Protein AF-A0A7X4JJR4-F1 (afdb_monomer)

Nearest PDB structures (foldseek):
  2muy-assembly1_A  TM=7.893E-01  e=5.930E-05  Escherichia coli
  7vhp-assembly1_t  TM=8.996E-01  e=2.004E-04  Escherichia coli
  8xkv-assembly1_B  TM=4.574E-01  e=5.504E-07  Arabidopsis thaliana
  7wi3-assembly1_U  TM=8.524E-01  e=1.206E-03  Escherichia coli K-12
  8xks-assembly1_B  TM=3.543E-01  e=1.273E-05  Chlamydomonas reinhardtii

pLDDT: mean 81.36, std 14.56, range [39.12, 98.06]

Secondary structure (DSSP, 8-state):
----------PPP----------HHHHHHHHHTT--SEEEEETTTTEEEEE-TTS-EEEEE--S--HHHHHHHHHTT--EEE---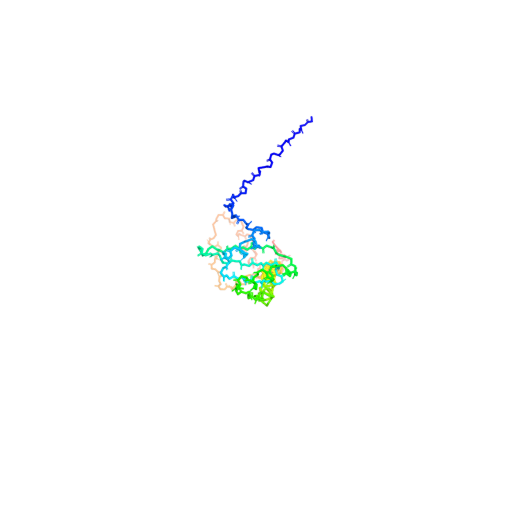HHHHHHHHHHHHHHHHHHHHHHHHHHHHHHHHHHHHHHHTT--------GGG----GGG--S-HHHHHHHHHHHHHHH-HHHHHHTT------

Solvent-accessible surface area (backbone atoms only — not comparable to full-atom values): 10952 Å² total; per-residue (Å²): 138,87,84,84,83,81,81,78,81,78,76,81,76,80,78,69,78,82,69,83,67,52,46,56,68,54,47,49,50,35,29,64,72,58,46,39,65,36,35,39,36,22,74,88,77,24,32,34,41,35,32,33,84,89,71,49,75,45,69,25,68,49,64,86,73,50,69,65,54,53,50,37,27,59,76,53,68,33,56,75,43,81,49,86,59,61,66,62,48,52,53,49,50,52,50,54,51,50,49,52,53,51,51,51,52,51,51,50,51,52,50,49,57,54,47,51,60,53,49,57,51,62,70,46,72,79,62,80,73,78,82,81,71,59,80,91,74,69,89,82,57,82,83,78,59,81,97,58,65,69,66,46,54,57,51,46,51,54,52,50,36,74,75,43,50,69,71,42,46,75,77,69,55,75,83,83,90,122

Foldseek 3Di:
DDDDDDDDDDDPDPPDPPPVQQEPVSLLVCLLVLQFQAWEQELVQQWIWTQGPVRDTHIYRHDSDDPSSVVSNVVSVHDYHYDHCPVVVVVVVVVVVVVVVVVVVVVVVVVVVVVVVVVVVVVCPPDDPPPPDDPVNDDDDLVNDDDCVPVSVVVVVLVVCVVPVVVQVVVVHDHDPD

Radius of gyration: 44.93 Å; Cα contacts (8 Å, |Δi|>4): 129; chains: 1; bounding box: 76×49×111 Å

Mean predicted aligned error: 17.38 Å

Structure (mmCIF, N/CA/C/O backbone):
data_AF-A0A7X4JJR4-F1
#
_entry.id   AF-A0A7X4JJR4-F1
#
loop_
_atom_site.group_PDB
_atom_site.id
_atom_site.type_symbol
_atom_site.label_atom_id
_atom_site.label_alt_id
_atom_site.label_comp_id
_atom_site.label_asym_id
_atom_site.label_entity_id
_atom_site.label_seq_id
_atom_site.pdbx_PDB_ins_code
_atom_site.Cartn_x
_atom_site.Cartn_y
_atom_site.Cartn_z
_atom_site.occupancy
_atom_site.B_iso_or_equiv
_atom_site.auth_seq_id
_atom_site.auth_comp_id
_atom_site.auth_asym_id
_atom_site.auth_atom_id
_atom_site.pdbx_PDB_model_num
ATOM 1 N N . MET A 1 1 ? 25.127 38.888 8.129 1.00 44.97 1 MET A N 1
ATOM 2 C CA . MET A 1 1 ? 24.621 37.563 8.546 1.00 44.97 1 MET A CA 1
ATOM 3 C C . MET A 1 1 ? 23.107 37.653 8.616 1.00 44.97 1 MET A C 1
ATOM 5 O O . MET A 1 1 ? 22.591 38.352 9.474 1.00 44.97 1 MET A O 1
ATOM 9 N N . ALA A 1 2 ? 22.421 37.074 7.630 1.00 39.53 2 ALA A N 1
ATOM 10 C CA . ALA A 1 2 ? 20.967 37.107 7.496 1.00 39.53 2 ALA A CA 1
ATOM 11 C C . ALA A 1 2 ? 20.358 35.908 8.236 1.00 39.53 2 ALA A C 1
ATOM 13 O O . ALA A 1 2 ? 20.768 34.778 7.987 1.00 39.53 2 ALA A O 1
ATOM 14 N N . ASN A 1 3 ? 19.402 36.157 9.130 1.00 43.12 3 ASN A N 1
ATOM 15 C CA . ASN A 1 3 ? 18.639 35.121 9.820 1.00 43.12 3 ASN A CA 1
ATOM 16 C C . ASN A 1 3 ? 17.216 35.128 9.241 1.00 43.12 3 ASN A C 1
ATOM 18 O O . ASN A 1 3 ? 16.486 36.098 9.438 1.00 43.12 3 ASN A O 1
ATOM 22 N N . GLN A 1 4 ? 16.863 34.109 8.453 1.00 51.22 4 GL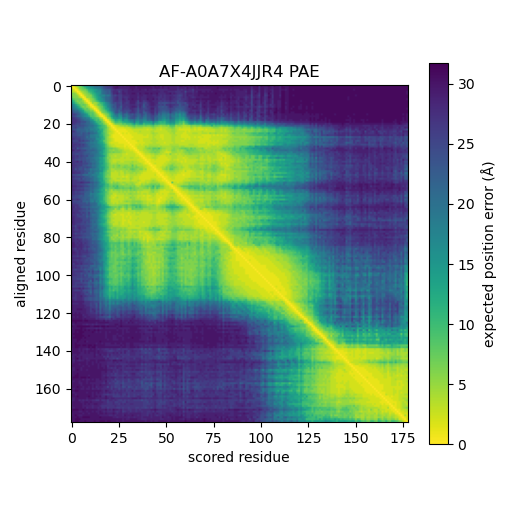N A N 1
ATOM 23 C CA . GLN A 1 4 ? 15.534 33.972 7.855 1.00 51.22 4 GLN A CA 1
ATOM 24 C C . GLN A 1 4 ? 14.645 33.113 8.753 1.00 51.22 4 GLN A C 1
ATOM 26 O O . GLN A 1 4 ? 14.875 31.921 8.948 1.00 51.22 4 GLN A O 1
ATOM 31 N N . SER A 1 5 ? 13.617 33.757 9.289 1.00 47.03 5 SER A N 1
ATOM 32 C CA . SER A 1 5 ? 12.540 33.184 10.082 1.00 47.03 5 SER A CA 1
ATOM 33 C C . SER A 1 5 ? 11.608 32.368 9.180 1.00 47.03 5 SER A C 1
ATOM 35 O O . SER A 1 5 ? 10.803 32.933 8.442 1.00 47.03 5 SER A O 1
ATOM 37 N N . HIS A 1 6 ? 11.678 31.038 9.240 1.00 54.88 6 HIS A N 1
ATOM 38 C CA . HIS A 1 6 ? 10.640 30.188 8.660 1.00 54.88 6 HIS A CA 1
ATOM 39 C C . HIS A 1 6 ? 9.465 30.078 9.638 1.00 54.88 6 HIS A C 1
ATOM 41 O O . HIS A 1 6 ? 9.518 29.364 10.636 1.00 54.88 6 HIS A O 1
ATOM 47 N N . ILE A 1 7 ? 8.399 30.817 9.334 1.00 50.28 7 ILE A N 1
ATOM 48 C CA . ILE A 1 7 ? 7.076 30.685 9.944 1.00 50.28 7 ILE A CA 1
ATOM 49 C C . ILE A 1 7 ? 6.467 29.378 9.425 1.00 50.28 7 ILE A C 1
ATOM 51 O O . ILE A 1 7 ? 6.002 29.305 8.289 1.00 50.28 7 ILE A O 1
ATOM 55 N N . ALA A 1 8 ? 6.488 28.327 10.243 1.00 46.59 8 ALA A N 1
ATOM 56 C CA . ALA A 1 8 ? 5.667 27.149 10.005 1.00 46.59 8 ALA A CA 1
ATOM 57 C C . ALA A 1 8 ? 4.219 27.495 10.386 1.00 46.59 8 ALA A C 1
ATOM 59 O O . ALA A 1 8 ? 3.897 27.662 11.562 1.00 46.59 8 ALA A O 1
ATOM 60 N N . MET A 1 9 ? 3.356 27.643 9.377 1.00 44.09 9 MET A N 1
ATOM 61 C CA . MET A 1 9 ? 1.909 27.729 9.560 1.00 44.09 9 MET A CA 1
ATOM 62 C C . MET A 1 9 ? 1.419 26.452 10.249 1.00 44.09 9 MET A C 1
ATOM 64 O O . MET A 1 9 ? 1.381 25.382 9.643 1.00 44.09 9 MET A O 1
ATOM 68 N N . PHE A 1 10 ? 1.027 26.566 11.515 1.00 50.31 10 PHE A N 1
ATOM 69 C CA . PHE A 1 10 ? 0.185 25.573 12.168 1.00 50.31 10 PHE A CA 1
ATOM 70 C C . PHE A 1 10 ? -1.209 25.660 11.544 1.00 50.31 10 PHE A C 1
ATOM 72 O O . PHE A 1 10 ? -1.912 26.658 11.703 1.00 50.31 10 PHE A O 1
ATOM 79 N N . ALA A 1 11 ? -1.603 24.626 10.803 1.00 52.50 11 ALA A N 1
ATOM 80 C CA . ALA A 1 11 ? -2.988 24.451 10.393 1.00 52.50 11 ALA A CA 1
ATOM 81 C C . ALA A 1 11 ? -3.864 24.323 11.657 1.00 52.50 11 ALA A C 1
ATOM 83 O O . ALA A 1 11 ? -3.505 23.550 12.552 1.00 52.50 11 ALA A O 1
ATOM 84 N N . PRO A 1 12 ? -4.994 25.043 11.767 1.00 50.56 12 PRO A N 1
ATOM 85 C CA . PRO A 1 12 ? -5.900 24.856 12.887 1.00 50.56 12 PRO A CA 1
ATOM 86 C C . PRO A 1 12 ? -6.484 23.445 12.795 1.00 50.56 12 PRO A C 1
ATOM 88 O O . PRO A 1 12 ? -7.166 23.097 11.829 1.00 50.56 12 PRO A O 1
ATOM 91 N N . ALA A 1 13 ? -6.182 22.617 13.795 1.00 47.47 13 ALA A N 1
ATOM 92 C CA . ALA A 1 13 ? -6.872 21.357 13.996 1.00 47.47 13 ALA A CA 1
ATOM 93 C C . ALA A 1 13 ? -8.371 21.662 14.086 1.00 47.47 13 ALA A C 1
ATOM 95 O O . ALA A 1 13 ? -8.799 22.434 14.944 1.00 47.47 13 ALA A O 1
ATOM 96 N N . LEU A 1 14 ? -9.144 21.090 13.161 1.00 42.22 14 LEU A N 1
ATOM 97 C CA . LEU A 1 14 ? -10.600 21.130 13.169 1.00 42.22 14 LEU A CA 1
ATOM 98 C C . LEU A 1 14 ? -11.081 20.783 14.579 1.00 42.22 14 LEU A C 1
ATOM 100 O O . LEU A 1 14 ? -10.877 19.663 15.051 1.00 42.22 14 LEU A O 1
ATOM 104 N N . SER A 1 15 ? -11.672 21.765 15.252 1.00 41.75 15 SER A N 1
ATOM 105 C CA . SER A 1 15 ? -12.280 21.613 16.564 1.00 41.75 15 SER A CA 1
ATOM 106 C C . SER A 1 15 ? -13.390 20.573 16.450 1.00 41.75 15 SER A C 1
ATOM 108 O O . SER A 1 15 ? -14.486 20.861 15.972 1.00 41.75 15 SER A O 1
ATOM 110 N N . GLN A 1 16 ? -13.090 19.334 16.839 1.00 45.94 16 GLN A N 1
ATOM 111 C CA . GLN A 1 16 ? -14.127 18.345 17.086 1.00 45.94 16 GLN A CA 1
ATOM 112 C C . GLN A 1 16 ? -15.018 18.923 18.193 1.00 45.94 16 GLN A C 1
ATOM 114 O O . GLN A 1 16 ? -14.475 19.404 19.192 1.00 45.94 16 GLN A O 1
ATOM 119 N N . PRO A 1 17 ? -16.354 18.934 18.033 1.00 39.12 17 PRO A N 1
ATOM 120 C CA . PRO A 1 17 ? -17.231 19.363 19.110 1.00 39.12 17 PRO A CA 1
ATOM 121 C C . PRO A 1 17 ? -16.887 18.516 20.329 1.00 39.12 17 PRO A C 1
ATOM 123 O O . PRO A 1 17 ? -16.781 17.292 20.209 1.00 39.12 17 PRO A O 1
ATOM 126 N N . ALA A 1 18 ? -16.648 19.174 21.463 1.00 43.53 18 ALA A N 1
ATOM 127 C CA . ALA A 1 18 ? -16.382 18.521 22.730 1.00 43.53 18 ALA A CA 1
ATOM 128 C C . ALA A 1 18 ? -17.546 17.568 23.025 1.00 43.53 18 ALA A C 1
ATOM 130 O O . ALA A 1 18 ? -18.596 17.969 23.518 1.00 43.53 18 ALA A O 1
ATOM 131 N N . ARG A 1 19 ? -17.384 16.293 22.654 1.00 46.94 19 ARG A N 1
ATOM 132 C CA . ARG A 1 19 ? -18.170 15.215 23.232 1.00 46.94 19 ARG A CA 1
ATOM 133 C C . ARG A 1 19 ? -17.810 15.276 24.698 1.00 46.94 19 ARG A C 1
ATOM 135 O O . ARG A 1 19 ? -16.642 15.106 25.028 1.00 46.94 19 ARG A O 1
ATOM 142 N N . GLU A 1 20 ? -18.776 15.601 25.535 1.00 55.75 20 GLU A N 1
ATOM 143 C CA . GLU A 1 20 ? -18.632 15.545 26.979 1.00 55.75 20 GLU A CA 1
ATOM 144 C C . GLU A 1 20 ? -18.302 14.087 27.326 1.00 55.75 20 GLU A C 1
ATOM 146 O O . GLU A 1 20 ? -19.163 13.209 27.371 1.00 55.75 20 GLU A O 1
ATOM 151 N N . THR A 1 21 ? -17.006 13.777 27.369 1.00 64.12 21 THR A N 1
ATOM 152 C CA . THR A 1 21 ? -16.507 12.434 27.624 1.00 64.12 21 THR A CA 1
ATOM 153 C C . THR A 1 21 ? -16.756 12.178 29.093 1.00 64.12 21 THR A C 1
ATOM 155 O O . THR A 1 21 ? -16.024 12.690 29.941 1.00 64.12 21 THR A O 1
ATOM 158 N N . LEU A 1 22 ? -17.825 11.439 29.387 1.00 78.44 22 LEU A N 1
ATOM 159 C CA . LEU A 1 22 ? -18.123 10.959 30.728 1.00 78.44 22 LEU A CA 1
ATOM 160 C C . LEU A 1 22 ? -16.851 10.299 31.283 1.00 78.44 22 LEU A C 1
ATOM 162 O O . LEU A 1 22 ? -16.280 9.412 30.648 1.00 78.44 22 LEU A O 1
ATOM 166 N N . ASN A 1 23 ? -16.354 10.791 32.414 1.00 87.25 23 ASN A N 1
ATOM 167 C CA . ASN A 1 23 ? -15.176 10.220 33.060 1.00 87.25 23 ASN A CA 1
ATOM 168 C C . ASN A 1 23 ? -15.574 8.975 33.875 1.00 87.25 23 ASN A C 1
ATOM 170 O O . ASN A 1 23 ? -16.759 8.693 34.058 1.00 87.25 23 ASN A O 1
ATOM 174 N N . TYR A 1 24 ? -14.589 8.221 34.370 1.00 87.44 24 TYR A N 1
ATOM 175 C CA . TYR A 1 24 ? -14.848 7.007 35.155 1.00 87.44 24 TYR A CA 1
ATOM 176 C C . TYR A 1 24 ? -15.767 7.271 36.359 1.00 87.44 24 TYR A C 1
ATOM 178 O O . TYR A 1 24 ? -16.725 6.537 36.583 1.00 87.44 24 TYR A O 1
ATOM 186 N N . SER A 1 25 ? -15.521 8.351 37.102 1.00 87.69 25 SER A N 1
ATOM 187 C CA . SER A 1 25 ? -16.338 8.716 38.264 1.00 87.69 25 SER A CA 1
ATOM 188 C C . SER A 1 25 ? -17.786 9.031 37.879 1.00 87.69 25 SER A C 1
ATOM 190 O O . SER A 1 25 ? -18.709 8.557 38.533 1.00 87.69 25 SER A O 1
ATOM 192 N N . GLY A 1 26 ? -17.986 9.767 36.785 1.00 88.06 26 GLY A N 1
ATOM 193 C CA . GLY A 1 26 ? -19.300 10.106 36.246 1.00 88.06 26 GLY A CA 1
ATOM 194 C C . GLY A 1 26 ? -20.037 8.892 35.688 1.00 88.06 26 GLY A C 1
ATOM 195 O O . GLY A 1 26 ? -21.256 8.836 35.774 1.00 88.06 26 GLY A O 1
ATOM 196 N N . LEU A 1 27 ? -19.320 7.884 35.182 1.00 88.62 27 LEU A N 1
ATOM 197 C CA . LEU A 1 27 ? -19.915 6.597 34.819 1.00 88.62 27 LEU A CA 1
ATOM 198 C C . LEU A 1 27 ? -20.467 5.875 36.048 1.00 88.62 27 LEU A C 1
ATOM 200 O O . LEU A 1 27 ? -21.613 5.437 36.027 1.00 88.62 27 LEU A O 1
ATOM 204 N N . VAL A 1 28 ? -19.661 5.747 37.104 1.00 89.62 28 VAL A N 1
ATOM 205 C CA . VAL A 1 28 ? -20.085 5.077 38.342 1.00 89.62 28 VAL A CA 1
ATOM 206 C C . VAL A 1 28 ? -21.288 5.796 38.950 1.00 89.62 28 VAL A C 1
ATOM 208 O O . VAL A 1 28 ? -22.248 5.151 39.361 1.00 89.62 28 VAL A O 1
ATOM 211 N N . GLU A 1 29 ? -21.273 7.128 38.949 1.00 89.25 29 GLU A N 1
ATOM 212 C CA . GLU A 1 29 ? -22.385 7.936 39.444 1.00 89.25 29 GLU A CA 1
ATOM 213 C C . GLU A 1 29 ? -23.651 7.792 38.589 1.00 89.25 29 GLU A C 1
ATOM 215 O O . GLU A 1 29 ? -24.731 7.596 39.141 1.00 89.25 29 GLU A O 1
ATOM 220 N N . ALA A 1 30 ? -23.526 7.789 37.259 1.00 87.69 30 ALA A N 1
ATOM 221 C CA . ALA A 1 30 ? -24.654 7.559 36.358 1.00 87.69 30 ALA A CA 1
ATOM 222 C C . ALA A 1 30 ? -25.281 6.167 36.555 1.00 87.69 30 ALA A C 1
ATOM 224 O O . ALA A 1 30 ? -26.503 6.027 36.533 1.00 87.69 30 ALA A O 1
ATOM 225 N N . VAL A 1 31 ? -24.464 5.135 36.792 1.00 89.94 31 VAL A N 1
ATOM 226 C CA . VAL A 1 31 ? -24.957 3.785 37.112 1.00 89.94 31 VAL A CA 1
ATOM 227 C C . VAL A 1 31 ? -25.674 3.777 38.460 1.00 89.94 31 VAL A C 1
ATOM 229 O O . VAL A 1 31 ? -26.793 3.278 38.546 1.00 89.94 31 VAL A O 1
ATOM 232 N N . ARG A 1 32 ? -25.076 4.386 39.490 1.00 89.12 32 ARG A N 1
ATOM 233 C CA . ARG A 1 32 ? -25.659 4.478 40.837 1.00 89.12 32 ARG A CA 1
ATOM 234 C C . ARG A 1 32 ? -27.006 5.205 40.842 1.00 89.12 32 ARG A C 1
ATOM 236 O O . ARG A 1 32 ? -27.910 4.820 41.576 1.00 89.12 32 ARG A O 1
ATOM 243 N N . ASN A 1 33 ? -27.145 6.239 40.016 1.00 88.06 33 ASN A N 1
ATOM 244 C CA . ASN A 1 33 ? -28.375 7.020 39.892 1.00 88.06 33 ASN A CA 1
ATOM 245 C C . ASN A 1 33 ? -29.434 6.348 38.991 1.00 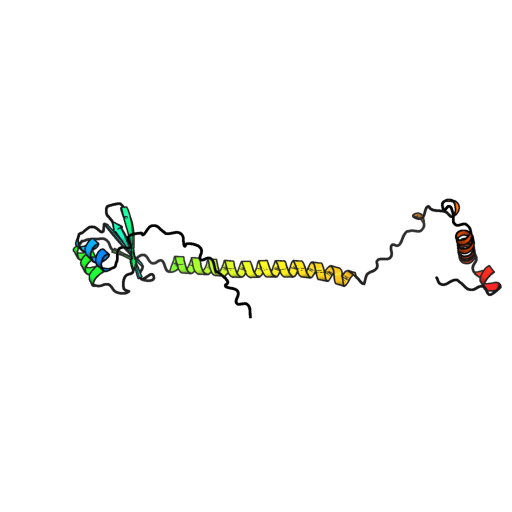88.06 33 ASN A C 1
ATOM 247 O O . ASN A 1 33 ? -30.528 6.886 38.839 1.00 88.06 33 ASN A O 1
ATOM 251 N N . GLY A 1 34 ? -29.137 5.186 38.393 1.00 85.12 34 GLY A N 1
ATOM 252 C CA . GLY A 1 34 ? -30.055 4.477 37.493 1.00 85.12 34 GLY A CA 1
ATOM 253 C C . GLY A 1 34 ? -30.192 5.116 36.106 1.00 85.12 34 GLY A C 1
ATOM 254 O O . GLY A 1 34 ? -31.136 4.827 35.376 1.00 85.12 34 GLY A O 1
ATOM 255 N N . GLU A 1 35 ? -29.253 5.979 35.721 1.00 86.00 35 GLU A N 1
ATOM 256 C CA . GLU A 1 35 ? -29.229 6.659 34.421 1.00 86.00 35 GLU A CA 1
ATOM 257 C C . GLU A 1 35 ? -28.557 5.807 33.328 1.00 86.00 35 GLU A C 1
ATOM 259 O O . GLU A 1 35 ? -28.486 6.206 32.170 1.00 86.00 35 GLU A O 1
ATOM 264 N N . ALA A 1 36 ? -28.060 4.613 33.652 1.00 85.50 36 ALA A N 1
ATOM 265 C CA . ALA A 1 36 ? -27.490 3.685 32.679 1.00 85.50 36 ALA A CA 1
ATOM 266 C C . ALA A 1 36 ? -28.502 2.584 32.325 1.00 85.50 36 ALA A C 1
ATOM 268 O O . ALA A 1 36 ? -28.913 1.824 33.194 1.00 85.50 36 ALA A O 1
ATOM 269 N N . GLN A 1 37 ? -28.876 2.461 31.046 1.00 86.38 37 GLN A N 1
ATOM 270 C CA . GLN A 1 37 ? -29.759 1.377 30.586 1.00 86.38 37 GLN A CA 1
ATOM 271 C C . GLN A 1 37 ? -28.991 0.104 30.225 1.00 86.38 37 GLN A C 1
ATOM 273 O O . GLN A 1 37 ? -29.474 -1.003 30.440 1.00 86.38 37 GLN A O 1
ATOM 278 N N . GLU A 1 38 ? -27.801 0.260 29.649 1.00 86.38 38 GLU A N 1
ATOM 279 C CA . GLU A 1 38 ? -26.990 -0.855 29.169 1.00 86.38 38 GLU A CA 1
ATOM 280 C C . GLU A 1 38 ? -25.507 -0.510 29.285 1.00 86.38 38 GLU A C 1
ATOM 282 O O . GLU A 1 38 ? -25.081 0.594 28.920 1.00 86.38 38 GLU A O 1
ATOM 287 N N . LEU A 1 39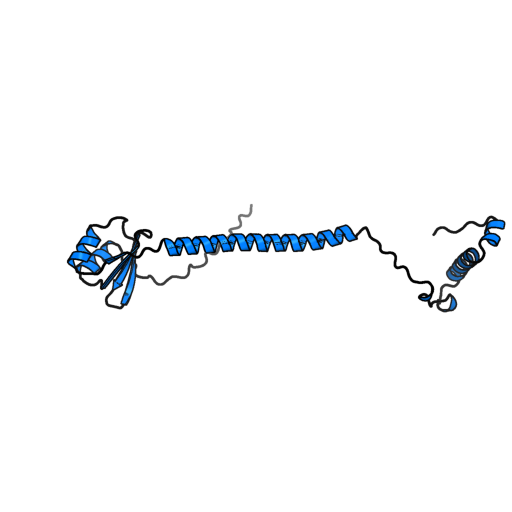 ? -24.727 -1.475 29.772 1.00 88.06 39 LEU A N 1
ATOM 288 C CA . LEU A 1 39 ? -23.278 -1.393 29.890 1.00 88.06 39 LEU A CA 1
ATOM 289 C C . LEU A 1 39 ? -22.656 -2.481 29.012 1.00 88.06 39 LEU A C 1
ATOM 291 O O . LEU A 1 39 ? -22.768 -3.672 29.301 1.00 88.06 39 LEU A O 1
ATOM 295 N N . LEU A 1 40 ? -21.971 -2.074 27.945 1.00 89.12 40 LEU A N 1
ATOM 296 C CA . LEU A 1 40 ? -21.171 -2.980 27.123 1.00 89.12 40 LEU A CA 1
ATOM 297 C C . LEU A 1 40 ? -19.710 -2.836 27.522 1.00 89.12 40 LEU A C 1
ATOM 299 O O . LEU A 1 40 ? -19.086 -1.809 27.242 1.00 89.12 40 LEU A O 1
ATOM 303 N N . TRP A 1 41 ? -19.170 -3.854 28.178 1.00 87.56 41 TRP A N 1
ATOM 304 C CA . TRP A 1 41 ? -17.783 -3.864 28.615 1.00 87.56 41 TRP A CA 1
ATOM 305 C C . TRP A 1 41 ? -16.908 -4.615 27.614 1.00 87.56 41 TRP A C 1
ATOM 307 O O . TRP A 1 41 ? -17.148 -5.784 27.320 1.00 87.56 41 TRP A O 1
ATOM 317 N N . ASP A 1 42 ? -15.885 -3.935 27.104 1.00 87.44 42 ASP A N 1
ATOM 318 C CA . ASP A 1 42 ? -14.824 -4.533 26.300 1.00 87.44 42 ASP A CA 1
ATOM 319 C C . ASP A 1 42 ? -13.553 -4.650 27.169 1.00 87.44 42 ASP A C 1
ATOM 321 O O . ASP A 1 42 ? -12.893 -3.630 27.431 1.00 87.44 42 ASP A O 1
ATOM 325 N N . PRO A 1 43 ? -13.221 -5.859 27.667 1.00 83.31 43 PRO A N 1
ATOM 326 C CA . PRO A 1 43 ? -12.096 -6.069 28.580 1.00 83.31 43 PRO A CA 1
ATOM 327 C C . PRO A 1 43 ? -10.738 -5.812 27.914 1.00 83.31 43 PRO A C 1
ATOM 329 O O . PRO A 1 43 ? -9.802 -5.351 28.569 1.00 83.31 43 PRO A O 1
ATOM 332 N N . ASP A 1 44 ? -10.637 -6.024 26.604 1.00 83.12 44 ASP A N 1
ATOM 333 C CA . ASP A 1 44 ? -9.403 -5.826 25.845 1.00 83.12 44 ASP A CA 1
ATOM 334 C C . ASP A 1 44 ? -9.138 -4.348 25.551 1.00 83.12 44 ASP A C 1
ATOM 336 O O . ASP A 1 44 ? -7.995 -3.890 25.577 1.00 83.12 44 ASP A O 1
ATOM 340 N N . LEU A 1 45 ? -10.187 -3.590 25.209 1.00 82.19 45 LEU A N 1
ATOM 341 C CA . LEU A 1 45 ? -10.080 -2.146 24.988 1.00 82.19 45 LEU A CA 1
ATOM 342 C C . LEU A 1 45 ? -10.053 -1.357 26.291 1.00 82.19 45 LEU A C 1
ATOM 344 O O . LEU A 1 45 ? -9.733 -0.170 26.241 1.00 82.19 45 LEU A O 1
ATOM 348 N N . ARG A 1 46 ? -10.392 -1.992 27.422 1.00 87.31 46 ARG A N 1
ATOM 349 C CA . ARG A 1 46 ? -10.598 -1.330 28.716 1.00 87.31 46 ARG A CA 1
ATOM 350 C C . ARG A 1 46 ? -11.601 -0.186 28.599 1.00 87.31 46 ARG A C 1
ATOM 352 O O . ARG A 1 46 ? -11.402 0.905 29.126 1.00 87.31 46 ARG A O 1
ATOM 359 N N . LYS A 1 47 ? -12.676 -0.437 27.851 1.00 88.75 47 LYS A N 1
ATOM 360 C CA . LYS A 1 47 ? -13.712 0.552 27.557 1.00 88.75 47 LYS A CA 1
ATOM 361 C C . LYS A 1 47 ? -15.073 0.006 27.924 1.00 88.75 47 LYS A C 1
ATOM 363 O O . LYS A 1 47 ? -15.392 -1.140 27.623 1.00 88.75 47 LYS A O 1
ATOM 368 N N . VAL A 1 48 ? -15.887 0.858 28.528 1.00 88.44 48 VAL A N 1
ATOM 369 C CA . VAL A 1 48 ? -17.307 0.597 28.738 1.00 88.44 48 VAL A CA 1
ATOM 370 C C . VAL A 1 48 ? -18.091 1.563 27.872 1.00 88.44 48 VAL A C 1
ATOM 372 O O . VAL A 1 48 ? -17.914 2.780 27.947 1.00 88.44 48 VAL A O 1
ATOM 375 N N . ARG A 1 49 ? -18.945 1.016 27.010 1.00 89.12 49 ARG A N 1
ATOM 376 C CA . ARG A 1 49 ? -19.932 1.794 26.271 1.00 89.12 49 ARG A CA 1
ATOM 377 C C . ARG A 1 49 ? -21.217 1.787 27.086 1.00 89.12 49 ARG A C 1
ATOM 379 O O . ARG A 1 49 ? -21.804 0.728 27.286 1.00 89.12 49 ARG A O 1
ATOM 386 N N . VAL A 1 50 ? -21.626 2.964 27.541 1.00 88.50 50 VAL A N 1
ATOM 387 C CA . VAL A 1 50 ? -22.875 3.170 28.274 1.00 88.50 50 VAL A CA 1
ATOM 388 C C . VAL A 1 50 ? -23.917 3.785 27.349 1.00 88.50 50 VAL A C 1
ATOM 390 O O . VAL A 1 50 ? -23.620 4.729 26.607 1.00 88.50 50 VAL A O 1
ATOM 393 N N . THR A 1 51 ? -25.129 3.241 27.389 1.00 87.75 51 THR A N 1
ATOM 394 C CA . THR A 1 51 ? -26.308 3.837 26.754 1.00 87.75 51 THR A CA 1
ATOM 395 C C . THR A 1 51 ? -27.127 4.549 27.831 1.00 87.75 51 THR A C 1
ATOM 397 O O . THR A 1 51 ? -27.638 3.907 28.749 1.00 87.75 51 THR A O 1
ATOM 400 N N . LEU A 1 52 ? -27.206 5.878 27.731 1.00 84.69 52 LEU A N 1
ATOM 401 C CA . LEU A 1 52 ? -28.009 6.737 28.606 1.00 84.69 52 LEU A CA 1
ATOM 402 C C . LEU A 1 52 ? -29.490 6.716 28.179 1.00 84.69 52 LEU A C 1
ATOM 404 O O . LEU A 1 52 ? -29.787 6.317 27.047 1.00 84.69 52 LEU A O 1
ATOM 408 N N . PRO A 1 53 ? -30.430 7.199 29.016 1.00 80.00 53 PRO A N 1
ATOM 409 C CA . PRO A 1 53 ? -31.863 7.090 28.758 1.00 80.00 53 PRO A CA 1
ATOM 410 C C . PRO A 1 53 ? -32.296 7.940 27.559 1.00 80.00 53 PRO A C 1
ATOM 412 O O . PRO A 1 53 ? -33.233 7.589 26.849 1.00 80.00 53 PRO A O 1
ATOM 415 N N . ASP A 1 54 ? -31.534 8.997 27.270 1.00 79.75 54 ASP A N 1
ATOM 416 C CA . ASP A 1 54 ? -31.704 9.878 26.110 1.00 79.75 54 ASP A CA 1
ATOM 417 C C . ASP A 1 54 ? -31.252 9.233 24.781 1.00 79.75 54 ASP A C 1
ATOM 419 O O . ASP A 1 54 ? -31.184 9.902 23.750 1.00 79.75 54 ASP A O 1
ATOM 423 N N . GLY A 1 55 ? -30.824 7.965 24.794 1.00 78.00 55 GLY A N 1
ATOM 424 C CA . GLY A 1 55 ? -30.244 7.268 23.640 1.00 78.00 55 GLY A CA 1
ATOM 425 C C . GLY A 1 55 ? -28.803 7.680 23.311 1.00 78.00 55 GLY A C 1
ATOM 426 O O . GLY A 1 55 ? -28.202 7.164 22.362 1.00 78.00 55 GLY A O 1
ATOM 427 N N . ARG A 1 56 ? -28.213 8.593 24.094 1.00 83.19 56 ARG A N 1
ATOM 428 C CA . ARG A 1 56 ? -26.807 8.998 23.967 1.00 83.19 56 ARG A CA 1
ATOM 429 C C . ARG A 1 56 ? -25.896 7.834 24.357 1.00 83.19 56 ARG A C 1
ATOM 431 O O . ARG A 1 56 ? -26.085 7.203 25.393 1.00 83.19 56 ARG A O 1
ATOM 438 N N . ARG A 1 57 ? -24.888 7.564 23.524 1.00 86.44 57 ARG A N 1
ATOM 439 C CA . ARG A 1 57 ? -23.858 6.552 23.787 1.00 86.44 57 ARG A CA 1
ATOM 440 C C . ARG A 1 57 ? -22.553 7.238 24.144 1.00 86.44 57 ARG A C 1
ATOM 442 O O . ARG A 1 57 ? -22.004 7.969 23.318 1.00 86.44 57 ARG A O 1
ATOM 449 N N . SER A 1 58 ? -22.043 6.941 25.329 1.00 84.81 58 SER A N 1
ATOM 450 C CA . SER A 1 58 ? -20.749 7.431 25.797 1.00 84.81 58 SER A CA 1
ATOM 451 C C . SER A 1 58 ? -19.796 6.260 25.968 1.00 84.81 58 SER A C 1
ATOM 453 O O . SER A 1 58 ? -20.195 5.167 26.364 1.00 84.81 58 SER A O 1
ATOM 455 N N . VAL A 1 59 ? -18.533 6.470 25.611 1.00 88.25 59 VAL A N 1
ATOM 456 C CA . VAL A 1 59 ? -17.475 5.475 25.783 1.00 88.25 59 VAL A CA 1
ATOM 457 C C . VAL A 1 59 ? -16.537 6.003 26.848 1.00 88.25 59 VAL A C 1
ATOM 459 O O . VAL A 1 59 ? -16.007 7.101 26.694 1.00 88.25 59 VAL A O 1
ATOM 462 N N . VAL A 1 60 ? -16.361 5.224 27.907 1.00 88.75 60 VAL A N 1
ATOM 463 C CA . VAL A 1 60 ? -15.569 5.596 29.075 1.00 88.75 60 VAL A CA 1
ATOM 464 C C . VAL A 1 60 ? -14.427 4.608 29.223 1.00 88.75 60 VAL A C 1
ATOM 466 O O . VAL A 1 60 ? -14.636 3.395 29.139 1.00 88.75 60 VAL A O 1
ATOM 469 N N . ASP A 1 61 ? -13.224 5.132 29.422 1.00 88.38 61 ASP A N 1
ATOM 470 C CA . ASP A 1 61 ? -12.055 4.323 29.746 1.00 88.38 61 ASP A CA 1
ATOM 471 C C . ASP A 1 61 ? -12.174 3.834 31.195 1.00 88.38 61 ASP A C 1
ATOM 473 O O . ASP A 1 61 ? -12.431 4.614 32.116 1.00 88.38 61 ASP A O 1
ATOM 477 N N . VAL A 1 62 ? -12.013 2.531 31.397 1.00 88.25 62 VAL A N 1
ATOM 478 C CA . VAL A 1 62 ? -12.155 1.871 32.699 1.00 88.25 62 VAL A CA 1
ATOM 479 C C . VAL A 1 62 ? -10.899 1.071 33.035 1.00 88.25 62 VAL A C 1
ATOM 481 O O . VAL A 1 62 ? -10.062 0.806 32.174 1.00 88.25 62 VAL A O 1
ATOM 484 N N . PHE A 1 63 ? -10.740 0.657 34.290 1.00 84.62 63 PHE A N 1
ATOM 485 C CA . PHE A 1 63 ? -9.635 -0.230 34.661 1.00 84.62 63 PHE A CA 1
ATOM 486 C C . PHE A 1 63 ? -9.865 -1.664 34.151 1.00 84.62 63 PHE A C 1
ATOM 488 O O . PHE A 1 63 ? -10.970 -2.012 33.740 1.00 84.62 63 PHE A O 1
ATOM 495 N N . SER A 1 64 ? -8.831 -2.510 34.159 1.00 77.69 64 SER A N 1
ATOM 496 C CA . SER A 1 64 ? -8.977 -3.926 33.770 1.00 77.69 64 SER A CA 1
ATOM 497 C C . SER A 1 64 ? -9.920 -4.687 34.707 1.00 77.69 64 SER A C 1
ATOM 499 O O . SER A 1 64 ? -10.659 -5.557 34.269 1.00 77.69 64 SER A O 1
ATOM 501 N N . GLU A 1 65 ? -9.907 -4.341 35.992 1.00 79.69 65 GLU A N 1
ATOM 502 C CA . GLU A 1 65 ? -10.774 -4.907 37.021 1.00 79.69 65 GLU A CA 1
ATOM 503 C C . GLU A 1 65 ? -11.523 -3.752 37.685 1.00 79.69 65 GLU A C 1
ATOM 505 O O . GLU A 1 65 ? -10.898 -2.839 38.224 1.00 79.69 65 GLU A O 1
ATOM 510 N N . ASN A 1 66 ? -12.857 -3.764 37.636 1.00 82.94 66 ASN A N 1
ATOM 511 C CA . ASN A 1 66 ? -13.683 -2.746 38.295 1.00 82.94 66 ASN A CA 1
ATOM 512 C C . ASN A 1 66 ? -14.711 -3.410 39.210 1.00 82.94 66 ASN A C 1
ATOM 514 O O . ASN A 1 66 ? -15.892 -3.461 38.861 1.00 82.94 66 ASN A O 1
ATOM 518 N N . PRO A 1 67 ? -14.296 -3.900 40.391 1.00 86.50 67 PRO A N 1
ATOM 519 C CA . PRO A 1 67 ? -15.236 -4.468 41.351 1.00 86.50 67 PRO A CA 1
ATOM 520 C C . PRO A 1 67 ? -16.306 -3.449 41.760 1.00 86.50 67 PRO A C 1
ATOM 522 O O . PRO A 1 67 ? -17.456 -3.831 41.928 1.00 86.50 67 PRO A O 1
ATOM 525 N N . VAL A 1 68 ? -15.954 -2.158 41.837 1.00 88.69 68 VAL A N 1
ATOM 526 C CA . VAL A 1 68 ? -16.896 -1.071 42.148 1.00 88.69 68 VAL A CA 1
ATOM 527 C C . VAL A 1 68 ? -17.976 -0.959 41.073 1.00 88.69 68 VAL A C 1
ATOM 529 O O . VAL A 1 68 ? -19.151 -1.060 41.388 1.00 88.69 68 VAL A O 1
ATOM 532 N N . LEU A 1 69 ? -17.605 -0.833 39.795 1.00 86.81 69 LEU A N 1
ATOM 533 C CA . LEU A 1 69 ? -18.586 -0.707 38.710 1.00 86.81 69 LEU A CA 1
ATOM 534 C C . LEU A 1 69 ? -19.477 -1.951 38.586 1.00 86.81 69 LEU A C 1
ATOM 536 O O . LEU A 1 69 ? -20.668 -1.819 38.333 1.00 86.81 69 LEU A O 1
ATOM 540 N N . ILE A 1 70 ? -18.914 -3.148 38.778 1.00 88.06 70 ILE A N 1
ATOM 541 C CA . ILE A 1 70 ? -19.671 -4.408 38.741 1.00 88.06 70 ILE A CA 1
ATOM 542 C C . ILE A 1 70 ? -20.680 -4.463 39.895 1.00 88.06 70 ILE A C 1
ATOM 544 O O . ILE A 1 70 ? -21.827 -4.847 39.679 1.00 88.06 70 ILE A O 1
ATOM 548 N N . GLN A 1 71 ? -20.272 -4.065 41.104 1.00 89.75 71 GLN A N 1
ATOM 549 C CA . GLN A 1 71 ? -21.158 -4.015 42.269 1.00 89.75 71 GLN A CA 1
ATOM 550 C C . GLN A 1 71 ? -22.270 -2.982 42.091 1.00 89.75 71 GLN A C 1
ATOM 552 O O . GLN A 1 71 ? -23.431 -3.311 42.313 1.00 89.75 71 GLN A O 1
ATOM 557 N N . GLU A 1 72 ? -21.939 -1.772 41.638 1.00 89.38 72 GLU A N 1
ATOM 558 C CA . GLU A 1 72 ? -22.920 -0.707 41.406 1.00 89.38 72 GLU A CA 1
ATOM 559 C C . GLU A 1 72 ? -23.893 -1.072 40.276 1.00 89.38 72 GLU A C 1
ATOM 561 O O . GLU A 1 72 ? -25.098 -0.885 40.416 1.00 89.38 72 GLU A O 1
ATOM 566 N N . ALA A 1 73 ? -23.409 -1.675 39.183 1.00 87.25 73 ALA A N 1
ATOM 567 C CA . ALA A 1 73 ? -24.270 -2.151 38.099 1.00 87.25 73 ALA A CA 1
ATOM 568 C C . ALA A 1 73 ? -25.209 -3.273 38.562 1.00 87.25 73 ALA A C 1
ATOM 570 O O . ALA A 1 73 ? -26.388 -3.269 38.209 1.00 87.25 73 ALA A O 1
ATOM 571 N N . ALA A 1 74 ? -24.715 -4.203 39.386 1.00 88.25 74 ALA A N 1
ATOM 572 C CA . ALA A 1 74 ? -25.532 -5.262 39.972 1.00 88.25 74 ALA A CA 1
ATOM 573 C C . ALA A 1 74 ? -26.573 -4.709 40.960 1.00 88.25 74 ALA A C 1
ATOM 575 O O . ALA A 1 74 ? -27.720 -5.150 40.940 1.00 88.25 74 ALA A O 1
ATOM 576 N N . ALA A 1 75 ? -26.199 -3.726 41.786 1.00 89.56 75 ALA A N 1
ATOM 577 C CA . ALA A 1 75 ? -27.095 -3.067 42.736 1.00 89.56 75 ALA A CA 1
ATOM 578 C C . ALA A 1 75 ? -28.192 -2.251 42.032 1.00 89.56 75 ALA A C 1
ATOM 580 O O . ALA A 1 75 ? -29.342 -2.266 42.466 1.00 89.56 75 ALA A O 1
ATOM 581 N N . ALA A 1 76 ? -27.851 -1.588 40.925 1.00 87.94 76 ALA A N 1
ATOM 582 C CA . ALA A 1 76 ? -28.782 -0.828 40.095 1.00 87.94 76 ALA A CA 1
ATOM 583 C C . ALA A 1 76 ? -29.587 -1.701 39.108 1.00 87.94 76 ALA A C 1
ATOM 585 O O . ALA A 1 76 ? -30.490 -1.200 38.441 1.00 87.94 76 ALA A O 1
ATOM 586 N N . GLY A 1 77 ? -29.280 -3.000 38.998 1.00 85.62 77 GLY A N 1
ATOM 587 C CA . GLY A 1 77 ? -29.960 -3.928 38.089 1.00 85.62 77 GLY A CA 1
ATOM 588 C C . GLY A 1 77 ? -29.678 -3.683 36.602 1.00 85.62 77 GLY A C 1
ATOM 589 O O . GLY A 1 77 ? -30.479 -4.080 35.755 1.00 85.62 77 GLY A O 1
ATOM 590 N N . VAL A 1 78 ? -28.563 -3.029 36.266 1.00 88.69 78 VAL A N 1
ATOM 591 C CA . VAL A 1 78 ? -28.208 -2.691 34.881 1.00 88.69 78 VAL A CA 1
ATOM 592 C C . VAL A 1 78 ? -27.510 -3.885 34.219 1.00 88.69 78 VAL A C 1
ATOM 594 O O . VAL A 1 78 ? -26.509 -4.376 34.749 1.00 88.69 78 VAL A O 1
ATOM 597 N N . PRO A 1 79 ? -27.978 -4.363 33.050 1.00 84.50 79 PRO A N 1
ATOM 598 C CA . PRO A 1 79 ? -27.345 -5.474 32.355 1.00 84.50 79 PRO A CA 1
ATOM 599 C C . PRO A 1 79 ? -25.940 -5.085 31.879 1.00 84.50 79 PRO A C 1
ATOM 601 O O . PRO A 1 79 ? -25.760 -4.163 31.078 1.00 84.50 79 PRO A O 1
ATOM 604 N N . LEU A 1 80 ? -24.943 -5.826 32.366 1.00 85.62 80 LEU A N 1
ATOM 605 C CA . LEU A 1 80 ? -23.554 -5.718 31.938 1.00 85.62 80 LEU A CA 1
ATOM 606 C C . LEU A 1 80 ? -23.235 -6.862 30.977 1.00 85.62 80 LEU A C 1
ATOM 608 O O . LEU A 1 80 ? -23.184 -8.026 31.372 1.00 85.62 80 LEU A O 1
ATOM 612 N N . THR A 1 81 ? -23.016 -6.523 29.708 1.00 87.56 81 THR A N 1
ATOM 613 C CA . THR A 1 81 ? -22.690 -7.492 28.658 1.00 87.56 81 THR A CA 1
ATOM 614 C C . THR A 1 81 ? -21.229 -7.352 28.263 1.00 87.56 81 THR A C 1
ATOM 616 O O . THR A 1 81 ? -20.758 -6.257 27.951 1.00 87.56 81 THR A O 1
ATOM 619 N N . ILE A 1 82 ? -20.506 -8.471 28.248 1.00 84.31 82 ILE A N 1
ATOM 620 C CA . ILE A 1 82 ? -19.121 -8.516 27.781 1.00 84.31 82 ILE A CA 1
ATOM 621 C C . ILE A 1 82 ? -19.133 -8.604 26.257 1.00 84.31 82 ILE A C 1
ATOM 623 O O . ILE A 1 82 ? -19.689 -9.540 25.683 1.00 84.31 82 ILE A O 1
ATOM 627 N N . GLN A 1 83 ? -18.517 -7.624 25.604 1.00 83.88 83 GLN A N 1
ATOM 628 C CA . GLN A 1 83 ? -18.337 -7.604 24.161 1.00 83.88 83 GLN A CA 1
ATOM 629 C C . GLN A 1 83 ? -16.857 -7.826 23.850 1.00 83.88 83 GLN A C 1
ATOM 631 O O . GLN A 1 83 ? -16.037 -6.922 23.989 1.00 83.88 83 GLN A O 1
ATOM 636 N N . ASP A 1 84 ? -16.524 -9.042 23.423 1.00 79.56 84 ASP A N 1
ATOM 637 C CA . ASP A 1 84 ? -15.185 -9.382 22.952 1.00 79.56 84 ASP A CA 1
ATOM 638 C C . ASP A 1 84 ? -15.024 -8.912 21.497 1.00 79.56 84 ASP A C 1
ATOM 640 O O . ASP A 1 84 ? -15.653 -9.437 20.574 1.00 79.56 84 ASP A O 1
ATOM 644 N N . SER A 1 85 ? -14.201 -7.881 21.287 1.00 82.00 85 SER A N 1
ATOM 645 C CA . SER A 1 85 ? -13.869 -7.375 19.950 1.00 82.00 85 SER A CA 1
ATOM 646 C C . SER A 1 85 ? -12.489 -7.834 19.453 1.00 82.00 85 SER A C 1
ATOM 648 O O . SER A 1 85 ? -11.983 -7.316 18.449 1.00 82.00 85 SER A O 1
ATOM 650 N N . SER A 1 86 ? -11.838 -8.785 20.139 1.00 82.62 86 SER A N 1
ATOM 651 C CA . SER A 1 86 ? -10.511 -9.316 19.785 1.00 82.62 86 SER A CA 1
ATOM 652 C C . SER A 1 86 ? -10.497 -9.931 18.387 1.00 82.62 86 SER A C 1
ATOM 654 O O . SER A 1 86 ? -9.657 -9.569 17.560 1.00 82.62 86 SER A O 1
ATOM 656 N N . GLN A 1 87 ? -11.473 -10.787 18.073 1.00 84.50 87 GLN A N 1
ATOM 657 C CA . GLN A 1 87 ? -11.534 -11.506 16.802 1.00 84.50 87 GLN A CA 1
ATOM 658 C C . GLN A 1 87 ? -11.702 -10.549 15.620 1.00 84.50 87 GLN A C 1
ATOM 660 O O . GLN A 1 87 ? -11.013 -10.674 14.607 1.00 84.50 87 GLN A O 1
ATOM 665 N N . GLN A 1 88 ? -12.573 -9.547 15.754 1.00 86.62 88 GLN A N 1
ATOM 666 C CA . GLN A 1 88 ? -12.802 -8.571 14.692 1.00 86.62 88 GLN A CA 1
ATOM 667 C C . GLN A 1 88 ? -11.572 -7.684 14.456 1.00 86.62 88 GLN A C 1
ATOM 669 O O . GLN A 1 88 ? -11.249 -7.380 13.308 1.00 86.62 88 GLN A O 1
ATOM 674 N N . ARG A 1 89 ? -10.830 -7.331 15.513 1.00 86.38 89 ARG A N 1
ATOM 675 C CA . ARG A 1 89 ? -9.547 -6.620 15.394 1.00 86.38 89 ARG A CA 1
ATOM 676 C C . ARG A 1 89 ? -8.454 -7.485 14.786 1.00 86.38 89 ARG A C 1
ATOM 678 O O . ARG A 1 89 ? -7.718 -6.986 13.942 1.00 86.38 89 ARG A O 1
ATOM 685 N N . ALA A 1 90 ? -8.364 -8.758 15.162 1.00 88.88 90 ALA A N 1
ATOM 686 C CA . ALA A 1 90 ? -7.414 -9.694 14.571 1.00 88.88 90 ALA A CA 1
ATOM 687 C C . ALA A 1 90 ? -7.663 -9.842 13.063 1.00 88.88 90 ALA A C 1
ATOM 689 O O . ALA A 1 90 ? -6.736 -9.697 12.269 1.00 88.88 90 ALA A O 1
ATOM 690 N N . LEU A 1 91 ? -8.924 -10.023 12.654 1.00 91.94 91 LEU A N 1
ATOM 691 C CA . LEU A 1 91 ? -9.314 -10.065 11.243 1.00 91.94 91 LEU A CA 1
ATOM 692 C C . LEU A 1 91 ? -8.992 -8.750 10.524 1.00 91.94 91 LEU A C 1
ATOM 694 O O . LEU A 1 91 ? -8.402 -8.775 9.446 1.00 91.94 91 LEU A O 1
ATOM 698 N N . MET A 1 92 ? -9.308 -7.602 11.127 1.00 93.75 92 MET A N 1
ATOM 699 C CA . MET A 1 92 ? -8.986 -6.294 10.552 1.00 93.75 92 MET A CA 1
ATOM 700 C C . MET A 1 92 ? -7.470 -6.095 10.406 1.00 93.75 92 MET A C 1
ATOM 702 O O . MET A 1 92 ? -7.005 -5.628 9.370 1.00 93.75 92 MET A O 1
ATOM 706 N N . GLY A 1 93 ? -6.687 -6.506 11.405 1.00 94.31 93 GLY A N 1
ATOM 707 C CA . GLY A 1 93 ? -5.227 -6.471 11.373 1.00 94.31 93 GLY A CA 1
ATOM 708 C C . GLY A 1 93 ? -4.648 -7.353 10.267 1.00 94.31 93 GLY A C 1
ATOM 709 O O . GLY A 1 93 ? -3.766 -6.912 9.530 1.00 94.31 93 GLY A O 1
ATOM 710 N N . LEU A 1 94 ? -5.189 -8.563 10.087 1.00 96.25 94 LEU A N 1
ATOM 711 C CA . LEU A 1 94 ? -4.826 -9.447 8.978 1.00 96.25 94 LEU A CA 1
ATOM 712 C C . LEU A 1 94 ? -5.159 -8.820 7.620 1.00 96.25 94 LEU A C 1
ATOM 714 O O . LEU A 1 94 ? -4.333 -8.884 6.713 1.00 96.25 94 LEU A O 1
ATOM 718 N N . MET A 1 95 ? -6.319 -8.173 7.479 1.00 97.3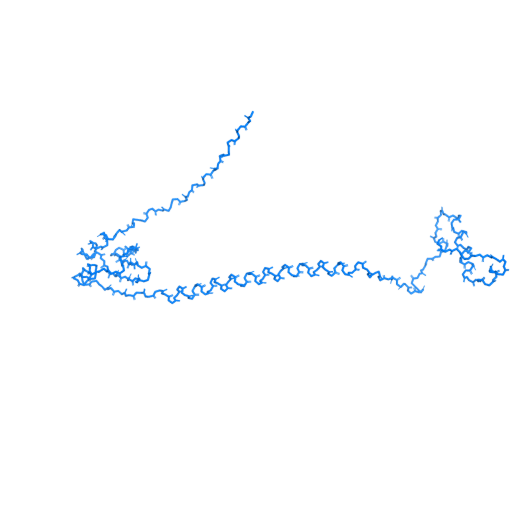1 95 MET A N 1
ATOM 719 C CA . MET A 1 95 ? -6.707 -7.478 6.245 1.00 97.31 95 MET A CA 1
ATOM 720 C C . MET A 1 95 ? -5.787 -6.298 5.929 1.00 97.31 95 MET A C 1
ATOM 722 O O . MET A 1 95 ? -5.357 -6.151 4.787 1.00 97.31 95 MET A O 1
ATOM 726 N N . VAL A 1 96 ? -5.439 -5.481 6.927 1.00 97.00 96 VAL A N 1
ATOM 727 C CA . VAL A 1 96 ? -4.511 -4.352 6.752 1.00 97.00 96 VAL A CA 1
ATOM 728 C C . VAL A 1 96 ? -3.116 -4.843 6.363 1.00 97.00 96 VAL A C 1
ATOM 730 O O . VAL A 1 96 ? -2.501 -4.289 5.452 1.00 97.00 96 VAL A O 1
ATOM 733 N N . ASN A 1 97 ? -2.623 -5.907 7.001 1.00 97.00 97 ASN A N 1
ATOM 734 C CA . ASN A 1 97 ? -1.331 -6.497 6.659 1.00 97.00 97 ASN A CA 1
ATOM 735 C C . ASN A 1 97 ? -1.346 -7.105 5.245 1.00 97.00 97 ASN A C 1
ATOM 737 O O . ASN A 1 97 ? -0.458 -6.838 4.437 1.00 97.00 97 ASN A O 1
ATOM 741 N N . LEU A 1 98 ? -2.401 -7.847 4.897 1.00 97.62 98 LEU A N 1
ATOM 742 C CA . LEU A 1 98 ? -2.572 -8.400 3.554 1.00 97.62 98 LEU A CA 1
ATOM 743 C C . LEU A 1 98 ? -2.622 -7.292 2.494 1.00 97.62 98 LEU A C 1
ATOM 745 O O . LEU A 1 98 ? -1.975 -7.410 1.454 1.00 97.62 98 LEU A O 1
ATOM 749 N N . LEU A 1 99 ? -3.328 -6.192 2.772 1.00 98.00 99 LEU A N 1
ATOM 750 C CA . LEU A 1 99 ? -3.367 -5.021 1.900 1.00 98.00 99 LEU A CA 1
ATOM 751 C C . LEU A 1 99 ? -1.968 -4.426 1.698 1.00 98.00 99 LEU A C 1
ATOM 753 O O . LEU A 1 99 ? -1.593 -4.143 0.561 1.00 98.00 99 LEU A O 1
ATOM 757 N N . LEU A 1 100 ? -1.180 -4.276 2.766 1.00 97.94 100 LEU A N 1
ATOM 758 C CA . LEU A 1 100 ? 0.196 -3.785 2.679 1.00 97.94 100 LEU A CA 1
ATOM 759 C C . LEU A 1 100 ? 1.064 -4.691 1.792 1.00 97.94 100 LEU A C 1
ATOM 761 O O . LEU A 1 100 ? 1.759 -4.195 0.904 1.00 97.94 100 LEU A O 1
ATOM 765 N N . VAL A 1 101 ? 0.990 -6.011 1.983 1.00 98.06 101 VAL A N 1
ATOM 766 C CA . VAL A 1 101 ? 1.726 -6.986 1.162 1.00 98.06 101 VAL A CA 1
ATOM 767 C C . VAL A 1 101 ? 1.316 -6.883 -0.309 1.00 98.06 101 VAL A C 1
ATOM 769 O O . VAL A 1 101 ? 2.178 -6.808 -1.186 1.00 98.06 101 VAL A O 1
ATOM 772 N N . VAL A 1 102 ? 0.014 -6.813 -0.598 1.00 98.06 102 VAL A N 1
ATOM 773 C CA . VAL A 1 102 ? -0.498 -6.652 -1.969 1.00 98.06 102 VAL A CA 1
ATOM 774 C C . VAL A 1 102 ? -0.003 -5.347 -2.595 1.00 98.06 102 VAL A C 1
ATOM 776 O O . VAL A 1 102 ? 0.445 -5.362 -3.740 1.00 98.06 102 VAL A O 1
ATOM 779 N N . LEU A 1 103 ? -0.017 -4.231 -1.859 1.00 98.06 103 LEU A N 1
ATOM 780 C CA . LEU A 1 103 ? 0.497 -2.948 -2.349 1.00 98.06 103 LEU A CA 1
ATOM 781 C C . LEU A 1 103 ? 1.985 -3.022 -2.705 1.00 98.06 103 LEU A C 1
ATOM 783 O O . LEU A 1 103 ? 2.382 -2.517 -3.757 1.00 98.06 103 LEU A O 1
ATOM 787 N N . ILE A 1 104 ? 2.797 -3.688 -1.881 1.00 97.75 104 ILE A N 1
ATOM 788 C CA . ILE A 1 104 ? 4.223 -3.899 -2.163 1.00 97.75 104 ILE A CA 1
ATOM 789 C C . ILE A 1 104 ? 4.400 -4.743 -3.430 1.00 97.75 104 ILE A C 1
ATOM 791 O O . ILE A 1 104 ? 5.183 -4.370 -4.303 1.00 97.75 104 ILE A O 1
ATOM 795 N N . LEU A 1 105 ? 3.656 -5.844 -3.577 1.00 97.62 105 LEU A N 1
ATOM 796 C CA . LEU A 1 105 ? 3.741 -6.712 -4.756 1.00 97.62 105 LEU A CA 1
ATOM 797 C C . LEU A 1 105 ? 3.308 -5.995 -6.039 1.00 97.62 105 LEU A C 1
ATOM 799 O O . LEU A 1 105 ? 3.969 -6.121 -7.070 1.00 97.62 105 LEU A O 1
ATOM 803 N N . VAL A 1 106 ? 2.231 -5.209 -5.984 1.00 97.44 106 VAL A N 1
ATOM 804 C CA . VAL A 1 106 ? 1.764 -4.399 -7.118 1.00 97.44 106 VAL A CA 1
ATOM 805 C C . VAL A 1 106 ? 2.782 -3.310 -7.456 1.00 97.44 106 VAL A C 1
ATOM 807 O O . VAL A 1 106 ? 3.120 -3.138 -8.628 1.00 97.44 106 VAL A O 1
ATOM 810 N N . GLY A 1 107 ? 3.315 -2.612 -6.450 1.00 96.62 107 GLY A N 1
ATOM 811 C CA . GLY A 1 107 ? 4.343 -1.586 -6.627 1.00 96.62 107 GLY A CA 1
ATOM 812 C C . GLY A 1 107 ? 5.625 -2.147 -7.244 1.00 96.62 107 GLY A C 1
ATOM 813 O O . GLY A 1 107 ? 6.130 -1.608 -8.232 1.00 96.62 107 GLY A O 1
ATOM 814 N N . LEU A 1 108 ? 6.110 -3.280 -6.731 1.00 96.44 108 LEU A N 1
ATOM 815 C CA . LEU A 1 108 ? 7.274 -3.977 -7.272 1.00 96.44 108 LEU A CA 1
ATOM 816 C C . LEU A 1 108 ? 7.001 -4.495 -8.688 1.00 96.44 108 LEU A C 1
ATOM 818 O O . LEU A 1 108 ? 7.816 -4.295 -9.586 1.00 96.44 108 LEU A O 1
ATOM 822 N N . GLY A 1 109 ? 5.831 -5.091 -8.928 1.00 94.88 109 GLY A N 1
ATOM 823 C CA . GLY A 1 109 ? 5.412 -5.537 -10.255 1.00 94.88 109 GLY A CA 1
ATOM 824 C C . GLY A 1 109 ? 5.355 -4.390 -11.267 1.00 94.88 109 GLY A C 1
ATOM 825 O O . GLY A 1 109 ? 5.790 -4.547 -12.410 1.00 94.88 109 GLY A O 1
ATOM 826 N N . PHE A 1 110 ? 4.884 -3.211 -10.858 1.00 94.94 110 PHE A N 1
ATOM 827 C CA . PHE A 1 110 ? 4.885 -2.011 -11.692 1.00 94.94 110 PHE A CA 1
ATOM 828 C C . PHE A 1 110 ? 6.308 -1.523 -11.997 1.00 94.94 110 PHE A C 1
ATOM 830 O O . PHE A 1 110 ? 6.621 -1.225 -13.155 1.00 94.94 110 PHE A O 1
ATOM 837 N N . LEU A 1 111 ? 7.191 -1.505 -10.993 1.00 93.12 111 LEU A N 1
ATOM 838 C CA . LEU A 1 111 ? 8.596 -1.131 -11.161 1.00 93.12 111 LEU A CA 1
ATOM 839 C C . LEU A 1 111 ? 9.322 -2.081 -12.125 1.00 93.12 111 LEU A C 1
ATOM 841 O O . LEU A 1 111 ? 10.002 -1.620 -13.043 1.00 93.12 111 LEU A O 1
ATOM 845 N N . LEU A 1 112 ? 9.116 -3.392 -11.976 1.00 92.25 112 LEU A N 1
ATOM 846 C CA . LEU A 1 112 ? 9.691 -4.418 -12.849 1.00 92.25 112 LEU A CA 1
ATOM 847 C C . LEU A 1 112 ? 9.144 -4.332 -14.279 1.00 92.25 112 LEU A C 1
ATOM 849 O O . LEU A 1 112 ? 9.894 -4.443 -15.247 1.00 92.25 112 LEU A O 1
ATOM 853 N N . ARG A 1 113 ? 7.845 -4.064 -14.454 1.00 89.31 113 ARG A N 1
ATOM 854 C CA . ARG A 1 113 ? 7.262 -3.824 -15.787 1.00 89.31 113 ARG A CA 1
ATOM 855 C C . ARG A 1 113 ? 7.839 -2.572 -16.447 1.00 89.31 113 ARG A C 1
ATOM 857 O O . ARG A 1 113 ? 8.026 -2.554 -17.666 1.00 89.31 113 ARG A O 1
ATOM 864 N N . ARG A 1 114 ? 8.129 -1.525 -15.669 1.00 84.88 114 ARG A N 1
ATOM 865 C CA . ARG A 1 114 ? 8.774 -0.300 -16.162 1.00 84.88 114 ARG A CA 1
ATOM 866 C C . ARG A 1 114 ? 10.228 -0.557 -16.562 1.00 84.88 114 ARG A C 1
ATOM 868 O O . ARG A 1 114 ? 10.631 -0.123 -17.641 1.00 84.88 114 ARG A O 1
ATOM 875 N N . SER A 1 115 ? 10.994 -1.277 -15.742 1.00 80.75 115 SER A N 1
ATOM 876 C CA . SER A 1 115 ? 12.400 -1.585 -16.030 1.00 80.75 115 SER A CA 1
ATOM 877 C C . SER A 1 115 ? 12.556 -2.562 -17.198 1.00 80.75 115 SER A C 1
ATOM 879 O O . SER A 1 115 ? 13.392 -2.326 -18.064 1.00 80.75 115 SER A O 1
ATOM 881 N N . ALA A 1 116 ? 11.702 -3.583 -17.319 1.00 76.88 116 ALA A N 1
ATOM 882 C CA . ALA A 1 116 ? 11.734 -4.530 -18.437 1.00 76.88 116 ALA A CA 1
ATOM 883 C C . ALA A 1 116 ? 11.524 -3.845 -19.802 1.00 76.88 116 ALA A C 1
ATOM 885 O O . ALA A 1 116 ? 12.195 -4.176 -20.780 1.00 76.88 116 ALA A O 1
ATOM 886 N N . LYS A 1 117 ? 10.647 -2.831 -19.878 1.00 72.38 117 LYS A N 1
ATOM 887 C CA . LYS A 1 117 ? 10.479 -2.014 -21.096 1.00 72.38 117 LYS A CA 1
ATOM 888 C C . LYS A 1 117 ? 11.739 -1.213 -21.444 1.00 72.38 117 LYS A C 1
ATOM 890 O O . LYS A 1 117 ? 12.042 -1.057 -22.626 1.00 72.38 117 LYS A O 1
ATOM 895 N N . ALA A 1 118 ? 12.466 -0.714 -20.444 1.00 69.62 118 ALA A N 1
ATOM 896 C CA . ALA A 1 118 ? 13.733 -0.013 -20.651 1.00 69.62 118 ALA A CA 1
ATOM 897 C C . ALA A 1 118 ? 14.857 -0.981 -21.067 1.00 69.62 118 ALA A C 1
ATOM 899 O O . ALA A 1 118 ? 15.587 -0.699 -22.016 1.00 69.62 118 ALA A O 1
ATOM 900 N N . ALA A 1 119 ? 14.934 -2.157 -20.438 1.00 68.81 119 ALA A N 1
ATOM 901 C CA . ALA A 1 119 ? 15.910 -3.196 -20.760 1.00 68.81 119 ALA A CA 1
ATOM 902 C C . ALA A 1 119 ? 15.740 -3.732 -22.195 1.00 68.81 119 ALA A C 1
ATOM 904 O O . ALA A 1 119 ? 16.721 -3.852 -22.925 1.00 68.81 119 ALA A O 1
ATOM 905 N N . ASN A 1 120 ? 14.500 -3.956 -22.651 1.00 68.44 120 ASN A N 1
ATOM 906 C CA . ASN A 1 120 ? 14.224 -4.372 -24.033 1.00 68.44 120 ASN A CA 1
ATOM 907 C C . ASN A 1 120 ? 14.666 -3.337 -25.083 1.00 68.44 120 ASN A C 1
ATOM 909 O O . ASN A 1 120 ? 15.023 -3.714 -26.197 1.00 68.44 120 ASN A O 1
ATOM 913 N N . ARG A 1 121 ? 14.664 -2.039 -24.750 1.00 66.12 121 ARG A N 1
ATOM 914 C CA . ARG A 1 121 ? 15.184 -0.991 -25.646 1.00 66.12 121 ARG A CA 1
ATOM 915 C C . ARG A 1 121 ? 16.711 -0.981 -25.685 1.00 66.12 121 ARG A C 1
ATOM 917 O O . ARG A 1 121 ? 17.273 -0.859 -26.767 1.00 66.12 121 ARG A O 1
ATOM 924 N N . ALA A 1 122 ? 17.369 -1.164 -24.541 1.00 67.19 122 ALA A N 1
ATOM 925 C CA . ALA A 1 122 ? 18.829 -1.236 -24.466 1.00 67.19 122 ALA A CA 1
ATOM 926 C C . ALA A 1 122 ? 19.389 -2.473 -25.197 1.00 67.19 122 ALA A C 1
ATOM 928 O O . ALA A 1 122 ? 20.340 -2.357 -25.963 1.00 67.19 122 ALA A O 1
ATOM 929 N N . LEU A 1 123 ? 18.746 -3.638 -25.055 1.00 71.00 123 LEU A N 1
ATOM 930 C CA . LEU A 1 123 ? 19.145 -4.868 -25.756 1.00 71.00 123 LEU A CA 1
ATOM 931 C C . LEU A 1 123 ? 18.868 -4.814 -27.275 1.00 71.00 123 LEU A C 1
ATOM 933 O O . LEU A 1 123 ? 19.459 -5.563 -28.052 1.00 71.00 123 LEU A O 1
ATOM 937 N N . GLY A 1 124 ? 17.970 -3.925 -27.711 1.00 69.12 124 GLY A N 1
ATOM 938 C CA . GLY A 1 124 ? 17.655 -3.681 -29.121 1.00 69.12 124 GLY A CA 1
ATOM 939 C C . GLY A 1 124 ? 18.635 -2.750 -29.844 1.00 69.12 124 GLY A C 1
ATOM 940 O O . GLY A 1 124 ? 18.649 -2.748 -31.073 1.00 69.12 124 GLY A O 1
ATOM 941 N N . PHE A 1 125 ? 19.476 -2.003 -29.119 1.00 68.69 125 PHE A N 1
ATOM 942 C CA . PHE A 1 125 ? 20.392 -1.005 -29.694 1.00 68.69 125 PHE A CA 1
ATOM 943 C C . PHE A 1 125 ? 21.510 -1.620 -30.563 1.00 68.69 125 PHE A C 1
ATOM 945 O O . PHE A 1 125 ? 22.079 -0.937 -31.405 1.00 68.69 125 PHE A O 1
ATOM 952 N N . GLY A 1 126 ? 21.787 -2.922 -30.419 1.00 69.44 126 GLY A N 1
ATOM 953 C CA . GLY A 1 126 ? 22.782 -3.643 -31.228 1.00 69.44 126 GLY A CA 1
ATOM 954 C C . GLY A 1 126 ? 22.224 -4.403 -32.437 1.00 69.44 126 GLY A C 1
ATOM 955 O O . GLY A 1 126 ? 22.996 -4.947 -33.221 1.00 69.44 126 GLY A O 1
ATOM 956 N N . ARG A 1 127 ? 20.897 -4.482 -32.608 1.00 65.25 127 ARG A N 1
ATOM 957 C CA . ARG A 1 127 ? 20.281 -5.182 -33.748 1.00 65.25 127 ARG A CA 1
ATOM 958 C C . ARG A 1 127 ? 19.836 -4.172 -34.794 1.00 65.25 127 ARG A C 1
ATOM 960 O O . ARG A 1 127 ? 18.643 -3.898 -34.927 1.00 65.25 127 ARG A O 1
ATOM 967 N N . SER A 1 128 ? 20.781 -3.642 -35.568 1.00 66.69 128 SER A N 1
ATOM 968 C CA . SER A 1 128 ? 20.422 -3.072 -36.863 1.00 66.69 128 SER A CA 1
ATOM 969 C C . SER A 1 128 ? 19.783 -4.197 -37.685 1.00 66.69 128 SER A C 1
ATOM 971 O O . SER A 1 128 ? 20.414 -5.193 -38.023 1.00 66.69 128 SER A O 1
ATOM 973 N N . LYS A 1 129 ? 18.476 -4.100 -37.941 1.00 66.62 129 LYS A N 1
ATOM 974 C CA . LYS A 1 129 ? 17.842 -4.903 -38.987 1.00 66.62 129 LYS A CA 1
ATOM 975 C C . LYS A 1 129 ? 18.125 -4.172 -40.294 1.00 66.62 129 LYS A C 1
ATOM 977 O O . LYS A 1 129 ? 17.509 -3.122 -40.502 1.00 66.62 129 LYS A O 1
ATOM 982 N N . PRO A 1 130 ? 19.050 -4.645 -41.148 1.00 68.69 130 PRO A N 1
ATOM 983 C CA . PRO A 1 130 ? 19.181 -4.072 -42.473 1.00 68.69 130 PRO A CA 1
ATOM 984 C C . PRO A 1 130 ? 17.821 -4.182 -43.159 1.00 68.69 130 PRO A C 1
ATOM 986 O O . PRO A 1 130 ? 17.174 -5.232 -43.147 1.00 68.69 130 PRO A O 1
ATOM 989 N N . ARG A 1 131 ? 17.348 -3.062 -43.703 1.00 70.31 131 ARG A N 1
ATOM 990 C CA . ARG A 1 131 ? 16.168 -3.056 -44.560 1.00 70.31 131 ARG A CA 1
ATOM 991 C C . ARG A 1 131 ? 16.579 -3.716 -45.872 1.00 70.31 131 ARG A C 1
ATOM 993 O O . ARG A 1 131 ? 17.083 -3.038 -46.758 1.00 70.31 131 ARG A O 1
ATOM 1000 N N . LEU A 1 132 ? 16.411 -5.033 -45.961 1.00 72.25 132 LEU A N 1
ATOM 1001 C CA . LEU A 1 132 ? 16.540 -5.769 -47.215 1.00 72.25 132 LEU A CA 1
ATOM 1002 C C . LEU A 1 132 ? 15.372 -5.341 -48.104 1.00 72.25 132 LEU A C 1
ATOM 1004 O O . LEU A 1 132 ? 14.251 -5.820 -47.942 1.00 72.25 132 LEU A O 1
ATOM 1008 N N . ARG A 1 133 ? 15.613 -4.367 -48.980 1.00 72.31 133 ARG A N 1
ATOM 1009 C CA . ARG A 1 133 ? 14.688 -4.081 -50.074 1.00 72.31 133 ARG A CA 1
ATOM 1010 C C . ARG A 1 133 ? 14.941 -5.129 -51.146 1.00 72.31 133 ARG A C 1
ATOM 1012 O O . ARG A 1 133 ? 16.086 -5.327 -51.540 1.00 72.31 133 ARG A O 1
ATOM 1019 N N . ALA A 1 134 ? 13.891 -5.825 -51.568 1.00 76.50 134 ALA A N 1
ATOM 1020 C CA . ALA A 1 134 ? 13.982 -6.674 -52.744 1.00 76.50 134 ALA A CA 1
ATOM 1021 C C . ALA A 1 134 ? 14.300 -5.790 -53.958 1.00 76.50 134 ALA A C 1
ATOM 1023 O O . ALA A 1 134 ? 13.809 -4.665 -54.041 1.00 76.50 134 ALA A O 1
ATOM 1024 N N . GLU A 1 135 ? 15.102 -6.293 -54.891 1.00 66.88 135 GLU A N 1
ATOM 1025 C CA . GLU A 1 135 ? 15.547 -5.542 -56.074 1.00 66.88 135 GLU A CA 1
ATOM 1026 C C . GLU A 1 135 ? 14.375 -4.966 -56.891 1.00 66.88 135 GLU A C 1
ATOM 1028 O O . GLU A 1 135 ? 14.451 -3.853 -57.398 1.00 66.88 135 GLU A O 1
ATOM 1033 N N . ASN A 1 136 ? 13.228 -5.652 -56.876 1.00 69.31 136 ASN A N 1
ATOM 1034 C CA . ASN A 1 136 ? 11.991 -5.229 -57.540 1.00 69.31 136 ASN A CA 1
ATOM 1035 C C . ASN A 1 136 ? 11.283 -4.015 -56.895 1.00 69.31 136 ASN A C 1
ATOM 1037 O O . ASN A 1 136 ? 10.281 -3.544 -57.430 1.00 69.31 136 ASN A O 1
ATOM 1041 N N . ASP A 1 137 ? 11.747 -3.527 -55.739 1.00 73.75 137 ASP A N 1
ATOM 1042 C CA . ASP A 1 137 ? 11.119 -2.425 -54.988 1.00 73.75 137 ASP A CA 1
ATOM 1043 C C . ASP A 1 137 ? 11.786 -1.056 -55.251 1.00 73.75 137 ASP A C 1
ATOM 1045 O O . ASP A 1 137 ? 11.344 -0.023 -54.740 1.00 73.75 137 ASP A O 1
ATOM 1049 N N . ILE A 1 138 ? 12.859 -1.017 -56.052 1.00 77.69 138 ILE A N 1
ATOM 1050 C CA . ILE A 1 138 ? 13.556 0.221 -56.429 1.00 77.69 138 ILE A CA 1
ATOM 1051 C C . ILE A 1 138 ? 13.068 0.664 -57.813 1.00 77.69 138 ILE A C 1
ATOM 1053 O O . ILE A 1 138 ? 13.351 0.022 -58.816 1.00 77.69 138 ILE A O 1
ATOM 1057 N N . LYS A 1 139 ? 12.322 1.775 -57.859 1.00 83.06 139 LYS A N 1
ATOM 1058 C CA . LYS A 1 139 ? 11.681 2.309 -59.080 1.00 83.06 139 LYS A CA 1
ATOM 1059 C C . LYS A 1 139 ? 12.317 3.591 -59.630 1.00 83.06 139 LYS A C 1
ATOM 1061 O O . LYS A 1 139 ? 11.738 4.201 -60.514 1.00 83.06 139 LYS A O 1
ATOM 1066 N N . ILE A 1 140 ? 13.432 4.037 -59.055 1.00 86.19 140 ILE A N 1
ATOM 1067 C CA . ILE A 1 140 ? 14.049 5.332 -59.374 1.00 86.19 140 ILE A CA 1
ATOM 1068 C C . ILE A 1 140 ? 15.250 5.100 -60.292 1.00 86.19 140 ILE A C 1
ATOM 1070 O O . ILE A 1 140 ? 16.110 4.273 -59.977 1.00 86.19 140 ILE A O 1
ATOM 1074 N N . CYS A 1 141 ? 15.324 5.846 -61.391 1.00 89.19 141 CYS A N 1
ATOM 1075 C CA . CYS A 1 141 ? 16.424 5.826 -62.350 1.00 89.19 141 CYS A CA 1
ATOM 1076 C C . CYS A 1 141 ? 17.236 7.135 -62.317 1.00 89.19 141 CYS A C 1
ATOM 1078 O O . CYS A 1 141 ? 16.832 8.136 -61.729 1.00 89.19 141 CYS A O 1
ATOM 1080 N N . PHE A 1 142 ? 18.413 7.148 -62.958 1.00 90.31 142 PHE A N 1
ATOM 1081 C CA . PHE A 1 142 ? 19.272 8.345 -63.024 1.00 90.31 142 PHE A CA 1
ATOM 1082 C C . PHE A 1 142 ? 18.610 9.534 -63.736 1.00 90.31 142 PHE A C 1
ATOM 1084 O O . PHE A 1 142 ? 19.005 10.681 -63.517 1.00 90.31 142 PHE A O 1
ATOM 1091 N N . GLU A 1 143 ? 17.614 9.270 -64.578 1.00 90.25 143 GLU A N 1
ATOM 1092 C CA . GLU A 1 143 ? 16.797 10.284 -65.247 1.00 90.25 143 GLU A CA 1
ATOM 1093 C C . GLU A 1 143 ? 15.888 11.055 -64.278 1.00 90.25 143 GLU A C 1
ATOM 1095 O O . GLU A 1 143 ? 15.657 12.242 -64.488 1.00 90.25 143 GLU A O 1
ATOM 1100 N N . ASP A 1 144 ? 15.481 10.436 -63.165 1.00 90.81 144 ASP A N 1
ATOM 1101 C CA . ASP A 1 144 ? 14.564 11.027 -62.178 1.00 90.81 144 ASP A CA 1
ATOM 1102 C C . ASP A 1 144 ? 15.248 12.013 -61.212 1.00 90.81 144 ASP A C 1
ATOM 1104 O O . ASP A 1 144 ? 14.600 12.641 -60.375 1.00 90.81 144 ASP A O 1
ATOM 1108 N N . VAL A 1 145 ? 16.574 12.145 -61.286 1.00 88.81 145 VAL A N 1
ATOM 1109 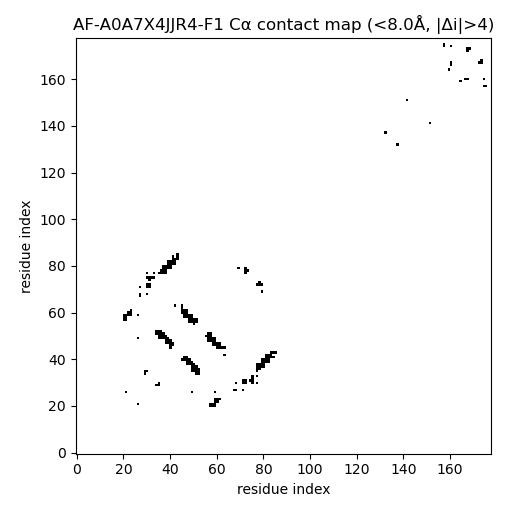C CA . VAL A 1 145 ? 17.366 13.023 -60.411 1.00 88.81 145 VAL A CA 1
ATOM 1110 C C . VAL A 1 145 ? 17.689 14.312 -61.169 1.00 88.81 145 VAL A C 1
ATOM 1112 O O . VAL A 1 145 ? 18.177 14.255 -62.287 1.00 88.81 145 VAL A O 1
ATOM 1115 N N . ALA A 1 146 ? 17.473 15.496 -60.599 1.00 91.19 146 ALA A N 1
ATOM 1116 C CA . ALA A 1 146 ? 17.787 16.768 -61.264 1.00 91.19 146 ALA A CA 1
ATOM 1117 C C . A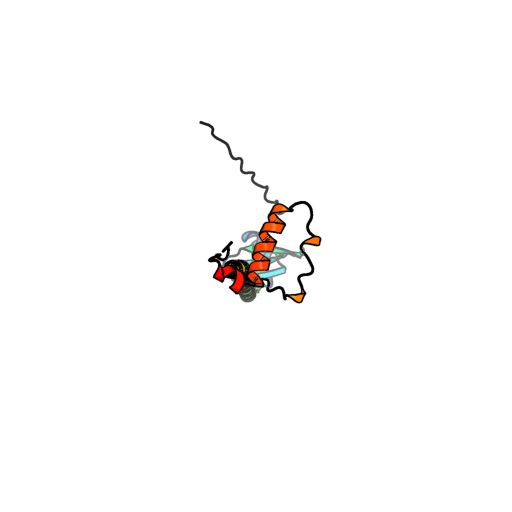LA A 1 146 ? 18.849 17.568 -60.494 1.00 91.19 146 ALA A C 1
ATOM 1119 O O . ALA A 1 146 ? 18.933 17.478 -59.272 1.00 91.19 146 ALA A O 1
ATOM 1120 N N . GLY A 1 147 ? 19.637 18.377 -61.211 1.00 90.88 147 GLY A N 1
ATOM 1121 C CA . GLY A 1 147 ? 20.480 19.427 -60.622 1.00 90.88 147 GLY A CA 1
ATOM 1122 C C . GLY A 1 147 ? 21.881 19.022 -60.148 1.00 90.88 147 GLY A C 1
ATOM 1123 O O . GLY A 1 147 ? 22.580 19.877 -59.618 1.00 90.88 147 GLY A O 1
ATOM 1124 N N . ILE A 1 148 ? 22.301 17.765 -60.331 1.00 90.44 148 ILE A N 1
ATOM 1125 C CA . ILE A 1 148 ? 23.639 17.285 -59.938 1.00 90.44 148 ILE A CA 1
ATOM 1126 C C . ILE A 1 148 ? 24.173 16.354 -61.032 1.00 90.44 148 ILE A C 1
ATOM 1128 O O . ILE A 1 148 ? 23.981 15.142 -60.964 1.00 90.44 148 ILE A O 1
ATOM 1132 N N . ASN A 1 149 ? 24.776 16.912 -62.081 1.00 90.38 149 ASN A N 1
ATOM 1133 C CA . ASN A 1 149 ? 25.225 16.120 -63.232 1.00 90.38 149 ASN A CA 1
ATOM 1134 C C . ASN A 1 149 ? 26.576 15.450 -62.960 1.00 90.38 149 ASN A C 1
ATOM 1136 O O . ASN A 1 149 ? 26.748 14.276 -63.260 1.00 90.38 149 ASN A O 1
ATOM 1140 N N . GLU A 1 150 ? 27.484 16.150 -62.286 1.00 90.94 150 GLU A N 1
ATOM 1141 C CA . GLU A 1 150 ? 28.834 15.674 -61.986 1.00 90.94 150 GLU A CA 1
ATOM 1142 C C . GLU A 1 150 ? 28.793 14.402 -61.123 1.00 90.94 150 GLU A C 1
ATOM 1144 O O . GLU A 1 150 ? 29.373 13.381 -61.480 1.00 90.94 150 GLU A O 1
ATOM 1149 N N . ALA A 1 151 ? 28.008 14.407 -60.038 1.00 90.81 151 ALA A N 1
ATOM 1150 C CA . ALA A 1 151 ? 27.876 13.228 -59.178 1.00 90.81 151 ALA A CA 1
ATOM 1151 C C . ALA A 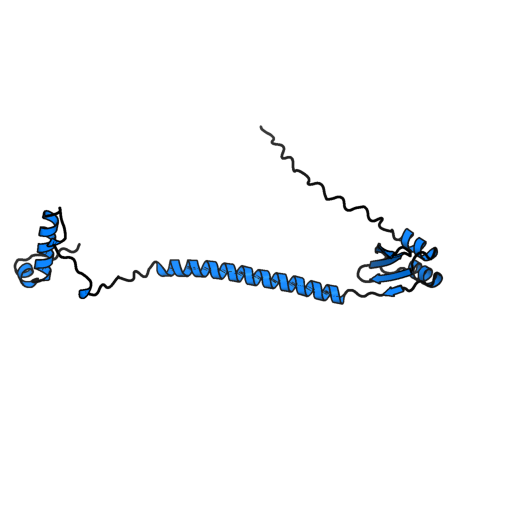1 151 ? 27.127 12.069 -59.857 1.00 90.81 151 ALA A C 1
ATOM 1153 O O . ALA A 1 151 ? 27.325 10.912 -59.488 1.00 90.81 151 ALA A O 1
ATOM 1154 N N . LYS A 1 152 ? 26.252 12.349 -60.837 1.00 91.38 152 LYS A N 1
ATOM 1155 C CA . LYS A 1 152 ? 25.616 11.292 -61.636 1.00 91.38 152 LYS A CA 1
ATOM 1156 C C . LYS A 1 152 ? 26.632 10.595 -62.522 1.00 91.38 152 LYS A C 1
ATOM 1158 O O . LYS A 1 152 ? 26.568 9.374 -62.618 1.00 91.38 152 LYS A O 1
ATOM 1163 N N . ASP A 1 153 ? 27.514 11.348 -63.166 1.00 90.56 153 ASP A N 1
ATOM 1164 C CA . ASP A 1 153 ? 28.527 10.792 -64.059 1.00 90.56 153 ASP A CA 1
ATOM 1165 C C . ASP A 1 153 ? 29.521 9.927 -63.270 1.00 90.56 153 ASP A C 1
ATOM 1167 O O . ASP A 1 153 ? 29.788 8.788 -63.655 1.00 90.56 153 ASP A O 1
ATOM 1171 N N . GLU A 1 154 ? 29.951 10.394 -62.094 1.00 89.50 154 GLU A N 1
ATOM 1172 C CA . GLU A 1 154 ? 30.776 9.607 -61.168 1.00 89.50 154 GLU A CA 1
ATOM 1173 C C . GLU A 1 154 ? 30.073 8.311 -60.720 1.00 89.50 154 GLU A C 1
ATOM 1175 O O . GLU A 1 154 ? 30.657 7.226 -60.768 1.00 89.50 154 GLU A O 1
ATOM 1180 N N . LEU A 1 155 ? 28.790 8.371 -60.332 1.00 91.00 155 LEU A N 1
ATOM 1181 C CA . LEU A 1 155 ? 28.041 7.167 -59.943 1.00 91.00 155 LEU A CA 1
ATOM 1182 C C . LEU A 1 155 ? 27.806 6.210 -61.119 1.00 91.00 155 LEU A C 1
ATOM 1184 O O . LEU A 1 155 ? 27.780 4.992 -60.926 1.00 91.00 155 LEU A O 1
ATOM 1188 N N . GLN A 1 156 ? 27.607 6.735 -62.329 1.00 91.56 156 GLN A N 1
ATOM 1189 C CA . GLN A 1 156 ? 27.435 5.922 -63.531 1.00 91.56 156 GLN A CA 1
ATOM 1190 C C . GLN A 1 156 ? 28.693 5.115 -63.846 1.00 91.56 156 GLN A C 1
ATOM 1192 O O . GLN A 1 156 ? 28.565 3.968 -64.274 1.00 91.56 156 GLN A O 1
ATOM 1197 N N . GLU A 1 157 ? 29.886 5.651 -63.577 1.00 88.50 157 GLU A N 1
ATOM 1198 C CA . GLU A 1 157 ? 31.138 4.899 -63.683 1.00 88.50 157 GLU A CA 1
ATOM 1199 C C . GLU A 1 157 ? 31.162 3.714 -62.709 1.00 88.50 157 GLU A C 1
ATOM 1201 O O . GLU A 1 157 ? 31.467 2.587 -63.107 1.00 88.50 157 GLU A O 1
ATOM 1206 N N . VAL A 1 158 ? 30.745 3.923 -61.455 1.00 90.31 158 VAL A N 1
ATOM 1207 C CA . VAL A 1 158 ? 30.639 2.840 -60.463 1.00 90.31 158 VAL A CA 1
ATOM 1208 C C . VAL A 1 158 ? 29.635 1.780 -60.916 1.00 90.31 158 VAL A C 1
ATOM 1210 O O . VAL A 1 158 ? 29.915 0.584 -60.843 1.00 90.31 158 VAL A O 1
ATOM 1213 N N . VAL A 1 159 ? 28.479 2.189 -61.444 1.00 90.50 159 VAL A N 1
ATOM 1214 C CA . VAL A 1 159 ? 27.483 1.254 -61.990 1.00 90.50 159 VAL A CA 1
ATOM 1215 C C . VAL A 1 159 ? 28.031 0.503 -63.208 1.00 90.50 159 VAL A C 1
ATOM 1217 O O . VAL A 1 159 ? 27.802 -0.701 -63.331 1.00 90.50 159 VAL A O 1
ATOM 1220 N N . ALA A 1 160 ? 28.765 1.171 -64.100 1.00 90.06 160 ALA A N 1
ATOM 1221 C CA . ALA A 1 160 ? 29.405 0.543 -65.254 1.00 90.06 160 ALA A CA 1
ATOM 1222 C C . ALA A 1 160 ? 30.455 -0.489 -64.818 1.00 90.06 160 ALA A C 1
ATOM 1224 O O . ALA A 1 160 ? 30.490 -1.594 -65.366 1.00 90.06 160 ALA A O 1
ATOM 1225 N N . PHE A 1 161 ? 31.236 -0.173 -63.782 1.00 90.88 161 PHE A N 1
ATOM 1226 C CA . PHE A 1 161 ? 32.156 -1.108 -63.148 1.00 90.88 161 PHE A CA 1
ATOM 1227 C C . PHE A 1 161 ? 31.413 -2.330 -62.597 1.00 90.88 161 PHE A C 1
ATOM 1229 O O . PHE A 1 161 ? 31.788 -3.459 -62.899 1.00 90.88 161 PHE A O 1
ATOM 1236 N N . LEU A 1 162 ? 30.342 -2.129 -61.819 1.00 91.12 162 LEU A N 1
ATOM 1237 C CA . LEU A 1 162 ? 29.568 -3.228 -61.227 1.00 91.12 162 LEU A CA 1
ATOM 1238 C C . LEU A 1 162 ? 28.902 -4.122 -62.285 1.00 91.12 162 LEU A C 1
ATOM 1240 O O . LEU A 1 162 ? 28.746 -5.319 -62.057 1.00 91.12 162 LEU A O 1
ATOM 1244 N N . LYS A 1 163 ? 28.539 -3.567 -63.448 1.00 91.06 163 LYS A N 1
ATOM 1245 C CA . LYS A 1 163 ? 27.982 -4.326 -64.580 1.00 91.06 163 LYS A CA 1
ATOM 1246 C C . LYS A 1 163 ? 29.034 -5.131 -65.349 1.00 91.06 163 LYS A C 1
ATOM 1248 O O . LYS A 1 163 ? 28.702 -6.191 -65.873 1.00 91.06 163 LYS A O 1
ATOM 1253 N N . GLN A 1 164 ? 30.264 -4.628 -65.476 1.00 92.25 164 GLN A N 1
ATOM 1254 C CA . GLN A 1 164 ? 31.332 -5.251 -66.275 1.00 92.25 164 GLN A CA 1
ATOM 1255 C C . GLN A 1 164 ? 32.699 -5.217 -65.562 1.00 92.25 164 GLN A C 1
ATOM 1257 O O . GLN A 1 164 ? 33.652 -4.642 -66.095 1.00 92.25 164 GLN A O 1
ATOM 1262 N N . PRO A 1 165 ? 32.848 -5.844 -64.383 1.00 91.06 165 PRO A N 1
ATOM 1263 C CA . PRO A 1 165 ? 34.034 -5.675 -63.537 1.00 91.06 165 PRO A CA 1
ATOM 1264 C C . PRO A 1 165 ? 35.331 -6.150 -64.208 1.00 91.06 165 PRO A C 1
ATOM 1266 O O . PRO A 1 165 ? 36.388 -5.544 -64.025 1.00 91.06 165 PRO A O 1
ATOM 1269 N N . ASP A 1 166 ? 35.258 -7.192 -65.037 1.00 91.81 166 ASP A N 1
ATOM 1270 C CA . ASP A 1 166 ? 36.421 -7.774 -65.718 1.00 91.81 166 ASP A CA 1
ATOM 1271 C C . ASP A 1 166 ? 37.099 -6.773 -66.665 1.00 91.81 166 ASP A C 1
ATOM 1273 O O . ASP A 1 166 ? 38.327 -6.687 -66.731 1.00 91.81 166 ASP A O 1
ATOM 1277 N N . ARG A 1 167 ? 36.308 -5.937 -67.353 1.00 90.94 167 ARG A N 1
ATOM 1278 C CA . ARG A 1 167 ? 36.836 -4.917 -68.268 1.00 90.94 167 ARG A CA 1
ATOM 1279 C C . ARG A 1 167 ? 37.655 -3.873 -67.514 1.00 90.94 167 ARG A C 1
ATOM 1281 O O . ARG A 1 167 ? 38.736 -3.508 -67.965 1.00 90.94 167 ARG A O 1
ATOM 1288 N N . PHE A 1 168 ? 37.167 -3.414 -66.368 1.00 89.25 168 PHE A N 1
ATOM 1289 C CA . PHE A 1 168 ? 37.826 -2.367 -65.587 1.00 89.25 168 PHE A CA 1
ATOM 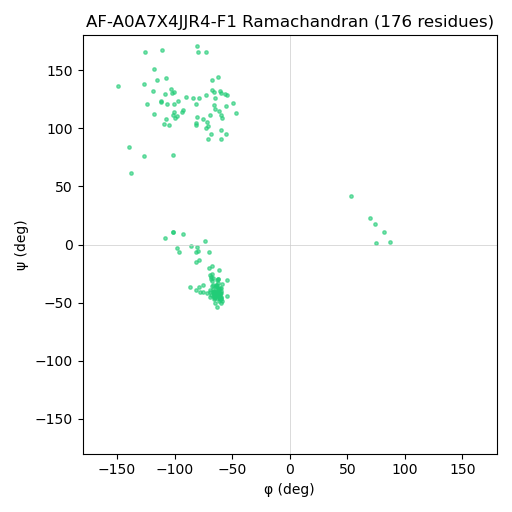1290 C C . PHE A 1 168 ? 39.011 -2.901 -64.770 1.00 89.25 168 PHE A C 1
ATOM 1292 O O . PHE A 1 168 ? 40.047 -2.246 -64.676 1.00 89.25 168 PHE A O 1
ATOM 1299 N N . THR A 1 169 ? 38.924 -4.118 -64.235 1.00 88.69 169 THR A N 1
ATOM 1300 C CA . THR A 1 169 ? 40.052 -4.739 -63.518 1.00 88.69 169 THR A CA 1
ATOM 1301 C C . THR A 1 169 ? 41.222 -5.068 -64.451 1.00 88.69 169 THR A C 1
ATOM 1303 O O . THR A 1 169 ? 42.374 -4.948 -64.033 1.00 88.69 169 THR A O 1
ATOM 1306 N N . SER A 1 170 ? 40.957 -5.385 -65.727 1.00 90.81 170 SER A N 1
ATOM 1307 C CA . SER A 1 170 ? 41.999 -5.666 -66.733 1.00 90.81 170 SER A CA 1
ATOM 1308 C C . SER A 1 170 ? 42.934 -4.481 -67.016 1.00 90.81 170 SER A C 1
ATOM 1310 O O . SER A 1 170 ? 44.116 -4.678 -67.289 1.00 90.81 170 SER A O 1
ATOM 1312 N N . ILE A 1 171 ? 42.433 -3.249 -66.876 1.00 89.31 171 ILE A N 1
ATOM 1313 C CA . ILE A 1 171 ? 43.209 -2.003 -67.001 1.00 89.31 171 ILE A CA 1
ATOM 1314 C C . ILE A 1 171 ? 43.762 -1.513 -65.650 1.00 89.31 171 ILE A C 1
ATOM 1316 O O . ILE A 1 171 ? 44.295 -0.411 -65.558 1.00 89.31 171 ILE A O 1
ATOM 1320 N N . GLY A 1 172 ? 43.644 -2.327 -64.594 1.00 88.62 172 GLY A N 1
ATOM 1321 C CA . GLY A 1 172 ? 44.155 -2.030 -63.255 1.00 88.62 172 GLY A CA 1
ATOM 1322 C C . GLY A 1 172 ? 43.257 -1.127 -62.404 1.00 88.62 172 GLY A C 1
ATOM 1323 O O . GLY A 1 172 ? 43.695 -0.683 -61.338 1.00 88.62 172 GLY A O 1
ATOM 1324 N N . ALA A 1 173 ? 42.017 -0.855 -62.828 1.00 89.62 173 ALA A N 1
ATOM 1325 C CA . ALA A 1 173 ? 41.091 -0.038 -62.050 1.00 89.62 173 ALA A CA 1
ATOM 1326 C C . ALA A 1 173 ? 40.678 -0.754 -60.754 1.00 89.62 173 ALA A C 1
ATOM 1328 O O . ALA A 1 173 ? 40.470 -1.971 -60.720 1.00 89.62 173 ALA A O 1
ATOM 1329 N N . ARG A 1 174 ? 40.558 0.013 -59.665 1.00 84.94 174 ARG A N 1
ATOM 1330 C CA . ARG A 1 174 ? 40.194 -0.494 -58.335 1.00 84.94 174 ARG A CA 1
ATOM 1331 C C . ARG A 1 174 ? 38.777 -0.077 -57.968 1.00 84.94 174 ARG A C 1
ATOM 1333 O O . ARG A 1 174 ? 38.375 1.047 -58.233 1.00 84.94 174 ARG A O 1
ATOM 1340 N N . ILE A 1 175 ? 38.069 -0.975 -57.288 1.00 84.81 175 ILE A N 1
ATOM 1341 C CA . ILE A 1 175 ? 36.716 -0.720 -56.785 1.00 84.81 175 ILE A CA 1
ATOM 1342 C C . ILE A 1 175 ? 36.752 0.394 -55.725 1.00 84.81 175 ILE A C 1
ATOM 1344 O O . ILE A 1 175 ? 37.492 0.244 -54.739 1.00 84.81 175 ILE A O 1
ATOM 1348 N N . PRO A 1 176 ? 35.949 1.464 -55.872 1.00 79.88 176 PRO A N 1
ATOM 1349 C CA . PRO A 1 176 ? 35.745 2.441 -54.807 1.00 79.88 176 PRO A CA 1
ATOM 1350 C C . PRO A 1 176 ? 35.028 1.769 -53.627 1.00 79.88 176 PRO A C 1
ATOM 1352 O O . PRO A 1 176 ? 34.057 1.038 -53.810 1.00 79.88 176 PRO A O 1
ATOM 1355 N N . ARG A 1 177 ? 35.543 1.950 -52.403 1.00 82.12 177 ARG A N 1
ATOM 1356 C CA . ARG A 1 177 ? 35.071 1.235 -51.195 1.00 82.12 177 ARG A CA 1
ATOM 1357 C C . ARG A 1 177 ? 34.142 2.057 -50.295 1.00 82.12 177 ARG A C 1
ATOM 1359 O O . ARG A 1 177 ? 33.865 1.629 -49.174 1.00 82.12 177 ARG A O 1
ATOM 1366 N N . GLY A 1 178 ? 33.689 3.208 -50.770 1.00 71.56 178 GLY A N 1
ATOM 1367 C CA . GLY A 1 178 ? 32.813 4.129 -50.053 1.00 71.56 178 GLY A CA 1
ATOM 1368 C C . GLY A 1 178 ? 32.688 5.428 -50.812 1.00 71.56 178 GLY A C 1
ATOM 1369 O O . GLY A 1 178 ? 33.746 5.892 -51.290 1.00 71.56 178 GLY A O 1
#

Sequence (178 aa):
MANQSHIAMFAPALSQPARETLNYSGLVEAVRNGEAQELLWDPDLRKVRVTLPDGRRSVVDVFSENPVLIQEAAAAGVPLTIQDSSQQRALMGLMVNLLLVVLILVGLGFLLRRSAKAANRALGFGRSKPRLRAENDIKICFEDVAGINEAKDELQEVVAFLKQPDRFTSIGARIPRG